Protein AF-A0AAD5D7Z6-F1 (afdb_monomer)

Nearest PDB structures (foldseek):
  3c8u-assembly1_A  TM=8.439E-01  e=2.174E-15  Ruegeria sp. TM1040
  2ga8-assembly1_A  TM=7.489E-01  e=1.229E-14  Saccharomyces cerevisiae
  2gaa-assembly1_A  TM=7.473E-01  e=2.145E-14  Saccharomyces cerevisiae
  6n55-assembly1_H  TM=8.167E-01  e=9.558E-10  Homo sapiens
  6n53-assembly1_A-2  TM=8.088E-01  e=2.108E-08  Homo sapiens

Secondary structure (DSSP, 8-state):
-EEEEEPP----------------------------------------------EEEESSHHHHHHHHHHHHSPPTT--S-TTS-EEEEEE--TTS-HHHHHHHHHHHHHHHHHHHSTT--TTSPPPP-EEEEEGGGGBPPHHHHHTSS-HHHHHHTBTBGGGB-HHHHHHHHHHHHHHS-EEEEEEETTTTEEEEEEEEE-TT--EEEEEESSTT--SHHHHHHHHT-SEEEEE---HHHHHHHHHHHHHHTT----HHHHHHHHHHH-

Organism: Ambrosia artemisiifolia (NCBI:txid4212)

Mean predicted aligned error: 12.6 Å

Sequence (270 aa):
MVLLKKVGVSQCYQGSAFMFSNKSRSQRSLNQSVSLRHKKCPVQVLCSQKKDIPILEARSMDEIYDTLAERLVPTAASGTNTSLTHIVGLAGPPGAGKTTIALEVAKRVNKLWPQKASGFDSQVQPPEIAVVLPMDGFHLYRHQLDSMEDPKEAYARRGAPWTFSPELFLKCLKTLREQGSVYAPSFDHAVGDPIEDDIYINVQHKVVIVEGNYLLLDEGSWKEISSMLDEKWFVDVDIDIAMERLLERHISTGVGSTPEIAKQRFYWGG

Radius of gyration: 25.09 Å; Cα contacts (8 Å, |Δi|>4): 388; chains: 1; bounding box: 72×54×80 Å

Solvent-accessible surface area (backbone atoms only — not comparable to full-atom values): 16075 Å² total; per-residue (Å²): 95,37,38,44,38,79,57,77,82,75,82,77,82,81,86,81,91,82,88,86,86,90,85,84,88,82,89,83,90,85,89,84,90,81,91,86,85,79,86,86,76,90,81,78,83,83,87,68,93,69,76,83,65,51,66,51,72,32,91,46,69,65,55,47,34,50,53,55,12,63,71,65,38,84,55,94,81,68,85,70,75,99,79,67,63,43,33,33,35,37,22,33,51,67,48,54,49,55,70,58,53,46,53,54,20,27,54,44,24,42,63,49,42,64,78,71,45,88,81,72,56,95,88,56,84,75,78,63,29,38,44,72,46,59,48,63,19,33,41,53,41,58,74,58,37,64,68,42,98,54,33,70,57,44,64,68,41,56,68,19,81,85,42,36,39,48,62,62,48,38,48,48,53,49,41,29,72,75,67,38,38,38,68,36,37,34,58,39,80,88,83,57,36,52,37,75,66,66,40,78,47,40,76,66,35,46,31,37,37,32,33,38,61,52,52,77,39,88,49,76,52,30,34,56,43,37,70,68,37,77,39,44,35,36,47,63,63,60,66,70,59,16,49,51,48,39,41,54,52,36,62,74,69,63,55,91,56,53,73,65,52,45,51,47,42,46,68,54,38,94

Structure (mmCIF, N/CA/C/O backbone):
data_AF-A0AAD5D7Z6-F1
#
_entry.id   AF-A0AAD5D7Z6-F1
#
loop_
_atom_site.group_PDB
_atom_site.id
_atom_site.type_symbol
_atom_site.label_atom_id
_atom_site.label_alt_id
_atom_site.label_comp_id
_atom_site.label_asym_id
_atom_site.label_entity_id
_atom_site.label_seq_id
_atom_site.pdbx_PDB_ins_code
_atom_site.Cartn_x
_atom_site.Cartn_y
_atom_site.Cartn_z
_atom_site.occupancy
_atom_site.B_iso_or_equiv
_atom_site.auth_seq_id
_atom_site.auth_comp_id
_atom_site.auth_asym_id
_atom_site.auth_atom_id
_atom_site.pdbx_PDB_model_num
ATOM 1 N N . MET A 1 1 ? -14.851 -2.284 -3.982 1.00 60.31 1 MET A N 1
ATOM 2 C CA . MET A 1 1 ? -13.873 -1.295 -4.467 1.00 60.31 1 MET A CA 1
ATOM 3 C C . MET A 1 1 ? -14.523 0.069 -4.344 1.00 60.31 1 MET A C 1
ATOM 5 O O . MET A 1 1 ? -15.660 0.168 -4.779 1.00 60.31 1 MET A O 1
ATOM 9 N N . VAL A 1 2 ? -13.875 1.050 -3.721 1.00 66.81 2 VAL A N 1
ATOM 10 C CA . VAL A 1 2 ? -14.342 2.447 -3.636 1.00 66.81 2 VAL A CA 1
ATOM 11 C C . VAL A 1 2 ? -13.440 3.299 -4.521 1.00 66.81 2 VAL A C 1
ATOM 13 O O . VAL A 1 2 ? -12.220 3.137 -4.469 1.00 66.81 2 VAL A O 1
ATOM 16 N N . LEU A 1 3 ? -14.025 4.170 -5.338 1.00 72.44 3 LEU A N 1
ATOM 17 C CA . LEU A 1 3 ? -13.282 5.092 -6.192 1.00 72.44 3 LEU A CA 1
ATOM 18 C C . LEU A 1 3 ? -13.170 6.449 -5.498 1.00 72.44 3 LEU A C 1
ATOM 20 O O . LEU A 1 3 ? -14.189 7.023 -5.116 1.00 72.44 3 LEU A O 1
ATOM 24 N N . LEU A 1 4 ? -11.956 6.966 -5.344 1.00 71.75 4 LEU A N 1
ATOM 25 C CA . LEU A 1 4 ? -11.726 8.272 -4.728 1.00 71.75 4 LEU A CA 1
ATOM 26 C C . LEU A 1 4 ? -11.584 9.325 -5.825 1.00 71.75 4 LEU A C 1
ATOM 28 O O . LEU A 1 4 ? -10.641 9.254 -6.614 1.00 71.75 4 LEU A O 1
ATOM 32 N N . LYS A 1 5 ? -12.508 10.293 -5.866 1.00 68.88 5 LYS A N 1
ATOM 33 C CA . LYS A 1 5 ? -12.472 11.415 -6.812 1.00 68.88 5 LYS A CA 1
ATOM 34 C C . LYS A 1 5 ? -12.625 12.745 -6.097 1.00 68.88 5 LYS A C 1
ATOM 36 O O . LYS A 1 5 ? -13.565 12.966 -5.338 1.00 68.88 5 LYS A O 1
ATOM 41 N N . LYS A 1 6 ? -11.732 13.681 -6.415 1.00 56.00 6 LYS A N 1
ATOM 42 C CA . LYS A 1 6 ? -11.937 15.089 -6.073 1.00 56.00 6 LYS A CA 1
ATOM 43 C C . LYS A 1 6 ? -12.915 15.694 -7.077 1.00 56.00 6 LYS A C 1
ATOM 45 O O . LYS A 1 6 ? -12.657 15.654 -8.279 1.00 56.00 6 LYS A O 1
ATOM 50 N N . VAL A 1 7 ? -14.004 16.288 -6.597 1.00 44.59 7 VAL A N 1
ATOM 51 C CA . VAL A 1 7 ? -14.933 17.009 -7.473 1.00 44.59 7 VAL A CA 1
ATOM 52 C C . VAL A 1 7 ? -14.274 18.314 -7.915 1.00 44.59 7 VAL A C 1
ATOM 54 O O . VAL A 1 7 ? -13.897 19.151 -7.091 1.00 44.59 7 VAL A O 1
ATOM 57 N N . GLY A 1 8 ? -14.115 18.497 -9.226 1.00 38.62 8 GLY A N 1
ATOM 58 C CA . GLY A 1 8 ? -13.731 19.784 -9.793 1.00 38.62 8 GLY A CA 1
ATOM 59 C C . GLY A 1 8 ? -14.888 20.766 -9.637 1.00 38.62 8 GLY A C 1
ATOM 60 O O . GLY A 1 8 ? -15.957 20.557 -10.208 1.00 38.62 8 GLY A O 1
ATOM 61 N N . VAL A 1 9 ? -14.699 21.842 -8.869 1.00 32.91 9 VAL A N 1
ATOM 62 C CA . VAL A 1 9 ? -15.669 22.942 -8.847 1.00 32.91 9 VAL A CA 1
ATOM 63 C C . VAL A 1 9 ? -15.671 23.562 -10.240 1.00 32.91 9 VAL A C 1
ATOM 65 O O . VAL A 1 9 ? -14.710 24.213 -10.644 1.00 32.91 9 VAL A O 1
ATOM 68 N N . SER A 1 10 ? -16.745 23.330 -10.992 1.00 32.25 10 SER A N 1
ATOM 69 C CA . SER A 1 10 ? -16.973 24.014 -12.260 1.00 32.25 10 SER A CA 1
ATOM 70 C C . SER A 1 10 ? -17.117 25.507 -11.964 1.00 32.25 10 SER A C 1
ATOM 72 O O . SER A 1 10 ? -18.029 25.905 -11.240 1.00 32.25 10 SER A O 1
ATOM 74 N N . GLN A 1 11 ? -16.209 26.340 -12.477 1.00 28.17 11 GLN A N 1
ATOM 75 C CA . GLN A 1 11 ? -16.383 27.791 -12.450 1.00 28.17 11 GLN A CA 1
ATOM 76 C C . GLN A 1 11 ? -17.612 28.143 -13.298 1.00 28.17 11 GLN A C 1
ATOM 78 O O . GLN A 1 11 ? -17.556 28.179 -14.526 1.00 28.17 11 GLN A O 1
ATOM 83 N N . CYS A 1 12 ? -18.743 28.381 -12.633 1.00 24.45 12 CYS A N 1
ATOM 84 C CA . CYS A 1 12 ? -19.906 29.010 -13.241 1.00 24.45 12 CYS A CA 1
ATOM 85 C C . CYS A 1 12 ? -19.522 30.428 -13.679 1.00 24.45 12 CYS A C 1
ATOM 87 O O . CYS A 1 12 ? -19.358 31.319 -12.846 1.00 24.45 12 CYS A O 1
ATOM 89 N N . TYR A 1 13 ? -19.412 30.642 -14.989 1.00 25.44 13 TYR A N 1
ATOM 90 C CA . TYR A 1 13 ? -19.418 31.983 -15.560 1.00 25.44 13 TYR A CA 1
ATOM 91 C C . TYR A 1 13 ? -20.786 32.633 -15.310 1.00 25.44 13 TYR A C 1
ATOM 93 O O . TYR A 1 13 ? -21.831 32.104 -15.693 1.00 25.44 13 TYR A O 1
ATOM 101 N N . GLN A 1 14 ? -20.763 33.781 -14.633 1.00 26.36 14 GLN A N 1
ATOM 102 C CA . GLN A 1 14 ? -21.900 34.681 -14.461 1.00 26.36 14 GLN A CA 1
ATOM 103 C C . GLN A 1 14 ? -22.205 35.462 -15.748 1.00 26.36 14 GLN A C 1
ATOM 105 O O . GLN A 1 14 ? -21.296 35.913 -16.439 1.00 26.36 14 GLN A O 1
ATOM 110 N N . GLY A 1 15 ? -23.497 35.739 -15.950 1.00 23.73 15 GLY A N 1
ATOM 111 C CA . GLY A 1 15 ? -24.020 36.812 -16.804 1.00 23.73 15 GLY A CA 1
ATOM 112 C C . GLY A 1 15 ? -24.433 36.319 -18.194 1.00 23.73 15 GLY A C 1
ATOM 113 O O . GLY A 1 15 ? -23.620 35.808 -18.941 1.00 23.73 15 GLY A O 1
ATOM 114 N N . SER A 1 16 ? -25.671 36.457 -18.659 1.00 25.22 16 SER A N 1
ATOM 115 C CA . SER A 1 16 ? -26.632 37.528 -18.410 1.00 25.22 16 SER A CA 1
ATOM 116 C C . SER A 1 16 ? -28.045 37.072 -18.788 1.00 25.22 16 SER A C 1
ATOM 118 O O . SER A 1 16 ? -28.252 36.248 -19.676 1.00 25.22 16 SER A O 1
ATOM 120 N N . ALA A 1 17 ? -29.016 37.608 -18.055 1.00 24.16 17 ALA A N 1
ATOM 121 C CA . ALA A 1 17 ? -30.437 37.397 -18.250 1.00 24.16 17 ALA A CA 1
ATOM 122 C C . ALA A 1 17 ? -30.964 38.180 -19.461 1.00 24.16 17 ALA A C 1
ATOM 124 O O . ALA A 1 17 ? -30.612 39.343 -19.631 1.00 24.16 17 ALA A O 1
ATOM 125 N N . PHE A 1 18 ? -31.905 37.592 -20.202 1.00 23.31 18 PHE A N 1
ATOM 126 C CA . PHE A 1 18 ? -32.965 38.335 -20.885 1.00 23.31 18 PHE A CA 1
ATOM 127 C C . PHE A 1 18 ? -34.278 37.545 -20.811 1.00 23.31 18 PHE A C 1
ATOM 129 O O . PHE A 1 18 ? -34.368 36.400 -21.251 1.00 23.31 18 PHE A O 1
ATOM 136 N N . MET A 1 19 ? -35.296 38.175 -20.220 1.00 22.62 19 MET A N 1
ATOM 137 C CA . MET A 1 19 ? -36.701 37.769 -20.292 1.00 22.62 19 MET A CA 1
ATOM 138 C C . MET A 1 19 ? -37.320 38.280 -21.603 1.00 22.62 19 MET A C 1
ATOM 140 O O . MET A 1 19 ? -37.076 39.430 -21.955 1.00 22.62 19 MET A O 1
ATOM 144 N N . PHE A 1 20 ? -38.167 37.489 -22.276 1.00 22.88 20 PHE A N 1
ATOM 145 C CA . PHE A 1 20 ? -39.634 37.674 -22.329 1.00 22.88 20 PHE A CA 1
ATOM 146 C C . PHE A 1 20 ? -40.323 36.916 -23.488 1.00 22.88 20 PHE A C 1
ATOM 148 O O . PHE A 1 20 ? -39.890 36.947 -24.633 1.00 22.88 20 PHE A O 1
ATOM 155 N N . SER A 1 21 ? -41.520 36.420 -23.147 1.00 24.59 21 SER A N 1
ATOM 156 C CA . SER A 1 21 ? -42.771 36.378 -23.928 1.00 24.59 21 SER A CA 1
ATOM 157 C C . SER A 1 21 ? -43.164 35.156 -24.781 1.00 24.59 21 SER A C 1
ATOM 159 O O . SER A 1 21 ? -42.499 34.724 -25.714 1.00 24.59 21 SER A O 1
ATOM 161 N N . ASN A 1 22 ? -44.374 34.690 -24.450 1.00 23.80 22 ASN A N 1
ATOM 162 C CA . ASN A 1 22 ? -45.244 33.710 -25.100 1.00 23.80 22 ASN A CA 1
ATOM 163 C C . ASN A 1 22 ? -45.670 34.095 -26.532 1.00 23.80 22 ASN A C 1
ATOM 165 O O . ASN A 1 22 ? -46.061 35.240 -26.750 1.00 23.80 22 ASN A O 1
ATOM 169 N N . LYS A 1 23 ? -45.860 33.096 -27.415 1.00 25.84 23 LYS A N 1
ATOM 170 C CA . LYS A 1 23 ? -47.196 32.666 -27.916 1.00 25.84 23 LYS A CA 1
ATOM 171 C C . LYS A 1 23 ? -47.137 31.612 -29.043 1.00 25.84 23 LYS A C 1
ATOM 173 O O . LYS A 1 23 ? -46.506 31.802 -30.067 1.00 25.84 23 LYS A O 1
ATOM 178 N N . SER A 1 24 ? -47.960 30.577 -28.842 1.00 25.28 24 SER A N 1
ATOM 179 C CA . SER A 1 24 ? -48.913 29.939 -29.774 1.00 25.28 24 SER A CA 1
ATOM 180 C C . SER A 1 24 ? -48.482 29.168 -31.044 1.00 25.28 24 SER A C 1
ATOM 182 O O . SER A 1 24 ? -48.014 29.744 -32.013 1.00 25.28 24 SER A O 1
ATOM 184 N N . ARG A 1 25 ? -48.966 27.911 -31.067 1.00 25.67 25 ARG A N 1
ATOM 185 C CA . ARG A 1 25 ? -49.730 27.198 -32.124 1.00 25.67 25 ARG A CA 1
ATOM 186 C C . ARG A 1 25 ? -49.088 26.819 -33.480 1.00 25.67 25 ARG A C 1
ATOM 188 O O . ARG A 1 25 ? -48.728 27.655 -34.287 1.00 25.67 25 ARG A O 1
ATOM 195 N N . SER A 1 26 ? -49.336 25.536 -33.786 1.00 26.12 26 SER A N 1
ATOM 196 C CA . SER A 1 26 ? -49.762 24.943 -35.073 1.00 26.12 26 SER A CA 1
ATOM 197 C C . SER A 1 26 ? -48.722 24.210 -35.944 1.00 26.12 26 SER A C 1
ATOM 199 O O . SER A 1 26 ? -47.857 24.810 -36.559 1.00 26.12 26 SER A O 1
ATOM 201 N N . GLN A 1 27 ? -48.886 22.880 -35.963 1.00 26.84 27 GLN A N 1
ATOM 202 C CA . GLN A 1 27 ? -49.078 21.970 -37.108 1.00 26.84 27 GLN A CA 1
ATOM 203 C C . GLN A 1 27 ? -48.292 22.109 -38.437 1.00 26.84 27 GLN A C 1
ATOM 205 O O . GLN A 1 27 ? -48.303 23.142 -39.088 1.00 26.84 27 GLN A O 1
ATOM 210 N N . ARG A 1 28 ? -47.898 20.906 -38.913 1.00 25.69 28 ARG A N 1
ATOM 211 C CA . ARG A 1 28 ? -47.771 20.397 -40.304 1.00 25.69 28 ARG A CA 1
ATOM 212 C C . ARG A 1 28 ? -46.456 20.607 -41.083 1.00 25.69 28 ARG A C 1
ATOM 214 O O . ARG A 1 28 ? -46.217 21.631 -41.694 1.00 25.69 28 ARG A O 1
ATOM 221 N N . SER A 1 29 ? -45.685 19.513 -41.103 1.00 25.38 29 SER A N 1
ATOM 222 C CA . SER A 1 29 ? -45.292 18.677 -42.260 1.00 25.38 29 SER A CA 1
ATOM 223 C C . SER A 1 29 ? -44.691 19.275 -43.549 1.00 25.38 29 SER A C 1
ATOM 225 O O . SER A 1 29 ? -45.324 20.086 -44.213 1.00 25.38 29 SER A O 1
ATOM 227 N N . LEU A 1 30 ? -43.628 18.572 -43.985 1.00 26.08 30 LEU A N 1
ATOM 228 C CA . LEU A 1 30 ? -43.114 18.295 -45.345 1.00 26.08 30 LEU A CA 1
ATOM 229 C C . LEU A 1 30 ? -41.923 19.123 -45.875 1.00 26.08 30 LEU A C 1
ATOM 231 O O . LEU A 1 30 ? -42.053 20.265 -46.287 1.00 26.08 30 LEU A O 1
ATOM 235 N N . ASN A 1 31 ? -40.798 18.394 -45.957 1.00 25.72 31 ASN A N 1
ATOM 236 C CA . ASN A 1 31 ? -39.812 18.301 -47.043 1.00 25.72 31 ASN A CA 1
ATOM 237 C C . ASN A 1 31 ? -39.076 19.570 -47.518 1.00 25.72 31 ASN A C 1
ATOM 239 O O . ASN A 1 31 ? -39.618 20.347 -48.288 1.00 25.72 31 ASN A O 1
ATOM 243 N N . GLN A 1 32 ? -37.760 19.644 -47.282 1.00 27.80 32 GLN A N 1
ATOM 244 C CA . GLN A 1 32 ? -36.736 19.237 -48.263 1.00 27.80 32 GLN A CA 1
ATOM 245 C C . GLN A 1 32 ? -35.314 19.417 -47.703 1.00 27.80 32 GLN A C 1
ATOM 247 O O . GLN A 1 32 ? -35.034 20.252 -46.851 1.00 27.80 32 GLN A O 1
ATOM 252 N N . SER A 1 33 ? -34.445 18.535 -48.176 1.00 27.44 33 SER A N 1
ATOM 253 C CA . SER A 1 33 ? -33.067 18.252 -47.783 1.00 27.44 33 SER A CA 1
ATOM 254 C C . SER A 1 33 ? -32.047 19.298 -48.229 1.00 27.44 33 SER A C 1
ATOM 256 O O . SER A 1 33 ? -32.049 19.636 -49.408 1.00 27.44 33 SER A O 1
ATOM 258 N N . VAL A 1 34 ? -31.061 19.618 -47.380 1.00 26.05 34 VAL A N 1
ATOM 259 C CA . VAL A 1 34 ? -29.657 19.806 -47.802 1.00 26.05 34 VAL A CA 1
ATOM 260 C C . VAL A 1 34 ? -28.727 19.244 -46.720 1.00 26.05 34 VAL A C 1
ATOM 262 O O . VAL A 1 34 ? -29.009 19.296 -45.526 1.00 26.05 34 VAL A O 1
ATOM 265 N N . SER A 1 35 ? -27.663 18.611 -47.195 1.00 28.48 35 SER A N 1
ATOM 266 C CA . SER A 1 35 ? -26.698 17.767 -46.507 1.00 28.48 35 SER A CA 1
ATOM 267 C C . SER A 1 35 ? -25.860 18.467 -45.437 1.00 28.48 35 SER A C 1
ATOM 269 O O . SER A 1 35 ? -25.526 19.641 -45.545 1.00 28.48 35 SER A O 1
ATOM 271 N N . LEU A 1 36 ? -25.448 17.670 -44.445 1.00 29.38 36 LEU A N 1
ATOM 272 C CA . LEU A 1 36 ? -24.069 17.461 -43.978 1.00 29.38 36 LEU A CA 1
ATOM 273 C C . LEU A 1 36 ? -24.138 16.987 -42.523 1.00 29.38 36 LEU A C 1
ATOM 275 O O . LEU A 1 36 ? -24.549 17.756 -41.663 1.00 29.38 36 LEU A O 1
ATOM 279 N N . ARG A 1 37 ? -23.672 15.756 -42.258 1.00 28.89 37 ARG A N 1
ATOM 280 C CA . ARG A 1 37 ? -22.775 15.375 -41.142 1.00 28.89 37 ARG A CA 1
ATOM 281 C C . ARG A 1 37 ? -23.028 13.958 -40.604 1.00 28.89 37 ARG A C 1
ATOM 283 O O . ARG A 1 37 ? -24.082 13.638 -40.079 1.00 28.89 37 ARG A O 1
ATOM 290 N N . HIS A 1 38 ? -21.928 13.205 -40.656 1.00 31.38 38 HIS A N 1
ATOM 291 C CA . HIS A 1 38 ? -21.468 12.199 -39.696 1.00 31.38 38 HIS A CA 1
ATOM 292 C C . HIS A 1 38 ? -22.051 10.785 -39.828 1.00 31.38 38 HIS A C 1
ATOM 294 O O . HIS A 1 38 ? -23.190 10.482 -39.485 1.00 31.38 38 HIS A O 1
ATOM 300 N N . LYS A 1 39 ? -21.175 9.899 -40.321 1.00 31.78 39 LYS A N 1
ATOM 301 C CA . LYS A 1 39 ? -21.310 8.444 -40.304 1.00 31.78 39 LYS A CA 1
ATOM 302 C C . LYS A 1 39 ? -21.612 7.974 -38.876 1.00 31.78 39 LYS A C 1
ATOM 304 O O . LYS A 1 39 ? -20.822 8.206 -37.967 1.00 31.78 39 LYS A O 1
ATOM 309 N N . LYS A 1 40 ? -22.736 7.275 -38.715 1.00 30.62 40 LYS A N 1
ATOM 310 C CA . LYS A 1 40 ? -23.007 6.394 -37.575 1.00 30.62 40 LYS A CA 1
ATOM 311 C C . LYS A 1 40 ? -21.975 5.264 -37.563 1.00 30.62 40 LYS A C 1
ATOM 313 O O . LYS A 1 40 ? -21.872 4.539 -38.548 1.00 30.62 40 LYS A O 1
ATOM 318 N N . CYS A 1 41 ? -21.303 5.075 -36.434 1.00 25.77 41 CYS A N 1
ATOM 319 C CA . CYS A 1 41 ? -20.803 3.768 -36.017 1.00 25.77 41 CYS A CA 1
ATOM 320 C C . CYS A 1 41 ? -21.558 3.400 -34.728 1.00 25.77 41 CYS A C 1
ATOM 322 O O . CYS A 1 41 ? -21.519 4.188 -33.781 1.00 25.77 41 CYS A O 1
ATOM 324 N N . PRO A 1 42 ? -22.294 2.277 -34.677 1.00 29.64 42 PRO A N 1
ATOM 325 C CA . PRO A 1 42 ? -22.967 1.833 -33.467 1.00 29.64 42 PRO A CA 1
ATOM 326 C C . PRO A 1 42 ? -21.948 1.062 -32.626 1.00 29.64 42 PRO A C 1
ATOM 328 O O . PRO A 1 42 ? -21.594 -0.060 -32.977 1.00 29.64 42 PRO A O 1
ATOM 331 N N . VAL A 1 43 ? -21.443 1.646 -31.540 1.00 26.30 43 VAL A N 1
ATOM 332 C CA . VAL A 1 43 ? -20.627 0.871 -30.597 1.00 26.30 43 VAL A CA 1
ATOM 333 C C . VAL A 1 43 ? -21.539 0.314 -29.512 1.00 26.30 43 VAL A C 1
ATOM 335 O O . VAL A 1 43 ? -22.177 1.037 -28.750 1.00 26.30 43 VAL A O 1
ATOM 338 N N . GLN A 1 44 ? -21.629 -1.009 -29.555 1.00 26.16 44 GLN A N 1
ATOM 339 C CA . GLN A 1 44 ? -22.351 -1.919 -28.681 1.00 26.16 44 GLN A CA 1
ATOM 340 C C . GLN A 1 44 ? -21.914 -1.744 -27.220 1.00 26.16 44 GLN A C 1
ATOM 342 O O . GLN A 1 44 ? -20.725 -1.788 -26.909 1.00 26.16 44 GLN A O 1
ATOM 347 N N . VAL A 1 45 ? -22.882 -1.597 -26.313 1.00 23.22 45 VAL A N 1
ATOM 348 C CA . VAL A 1 45 ? -22.650 -1.669 -24.866 1.00 23.22 45 VAL A CA 1
ATOM 349 C C . VAL A 1 45 ? -22.497 -3.142 -24.488 1.00 23.22 45 VAL A C 1
ATOM 351 O O . VAL A 1 45 ? -23.478 -3.882 -24.439 1.00 23.22 45 VAL A O 1
ATOM 354 N N . LEU A 1 46 ? -21.264 -3.576 -24.226 1.00 23.38 46 LEU A N 1
ATOM 355 C CA . LEU A 1 46 ? -20.997 -4.843 -23.547 1.00 23.38 46 LEU A CA 1
ATOM 356 C C . LEU A 1 46 ? -21.272 -4.655 -22.052 1.00 23.38 46 LEU A C 1
ATOM 358 O O . LEU A 1 46 ? -20.451 -4.139 -21.297 1.00 23.38 46 LEU A O 1
ATOM 362 N N . CYS A 1 47 ? -22.472 -5.060 -21.644 1.00 28.12 47 CYS A N 1
ATOM 363 C CA . CYS A 1 47 ? -22.828 -5.245 -20.248 1.00 28.12 47 CYS A CA 1
ATOM 364 C C . CYS A 1 47 ? -22.156 -6.527 -19.739 1.00 28.12 47 CYS A C 1
ATOM 366 O O . CYS A 1 47 ? -22.548 -7.632 -20.108 1.00 28.12 47 CYS A O 1
ATOM 368 N N . SER A 1 48 ? -21.148 -6.374 -18.886 1.00 29.81 48 SER A N 1
ATOM 369 C CA . SER A 1 48 ? -20.747 -7.405 -17.933 1.00 29.81 48 SER A CA 1
ATOM 370 C C . SER A 1 48 ? -20.992 -6.814 -16.556 1.00 29.81 48 SER A C 1
ATOM 372 O O . SER A 1 48 ? -20.543 -5.704 -16.276 1.00 29.81 48 SER A O 1
ATOM 374 N N . GLN A 1 49 ? -21.801 -7.506 -15.762 1.00 41.50 49 GLN A N 1
ATOM 375 C CA . GLN A 1 49 ? -22.386 -7.059 -14.501 1.00 41.50 49 GLN A CA 1
ATOM 376 C C . GLN A 1 49 ? -21.336 -6.446 -13.551 1.00 41.50 49 GLN A C 1
ATOM 378 O O . GLN A 1 49 ? -20.732 -7.139 -12.734 1.00 41.50 49 GLN A O 1
ATOM 383 N N . LYS A 1 50 ? -21.124 -5.128 -13.628 1.00 39.41 50 LYS A N 1
ATOM 384 C CA . LYS A 1 50 ? -20.400 -4.367 -12.608 1.00 39.41 50 LYS A CA 1
ATOM 385 C C . LYS A 1 50 ? -21.406 -4.040 -11.515 1.00 39.41 50 LYS A C 1
ATOM 387 O O . LYS A 1 50 ? -22.333 -3.276 -11.750 1.00 39.41 50 LYS A O 1
ATOM 392 N N . LYS A 1 51 ? -21.226 -4.609 -10.320 1.00 46.47 51 LYS A N 1
ATOM 393 C CA . LYS A 1 51 ? -21.761 -3.986 -9.100 1.00 46.47 51 LYS A CA 1
ATOM 394 C C . LYS A 1 51 ? -21.339 -2.514 -9.133 1.00 46.47 51 LYS A C 1
ATOM 396 O O . LYS A 1 51 ? -20.154 -2.260 -9.362 1.00 46.47 51 LYS A O 1
ATOM 401 N N . ASP A 1 52 ? -22.276 -1.586 -8.952 1.00 57.16 52 ASP A N 1
ATOM 402 C CA . ASP A 1 52 ? -21.983 -0.152 -8.936 1.00 57.16 52 ASP A CA 1
ATOM 403 C C . ASP A 1 52 ? -20.835 0.116 -7.955 1.00 57.16 52 ASP A C 1
ATOM 405 O O . ASP A 1 52 ? -20.922 -0.188 -6.763 1.00 57.16 52 ASP A O 1
ATOM 409 N N . ILE A 1 53 ? -19.706 0.592 -8.481 1.00 70.94 53 ILE A N 1
ATOM 410 C CA . ILE A 1 53 ? -18.528 0.932 -7.683 1.00 70.94 53 ILE A CA 1
ATOM 411 C C . ILE A 1 53 ? -18.869 2.247 -6.976 1.00 70.94 53 ILE A C 1
ATOM 413 O O . ILE A 1 53 ? -19.053 3.246 -7.674 1.00 70.94 53 ILE A O 1
ATOM 417 N N . PRO A 1 54 ? -18.972 2.290 -5.634 1.00 79.62 54 PRO A N 1
ATOM 418 C CA . PRO A 1 54 ? -19.240 3.536 -4.932 1.00 79.62 54 PRO A CA 1
ATOM 419 C C . PRO A 1 54 ? -18.107 4.529 -5.202 1.00 79.62 54 PRO A C 1
ATOM 421 O O . PRO A 1 54 ? -16.931 4.220 -4.993 1.00 79.62 54 PRO A O 1
ATOM 424 N N . ILE A 1 55 ? -18.475 5.715 -5.679 1.00 80.88 55 ILE A N 1
ATOM 425 C CA . ILE A 1 55 ? -17.563 6.840 -5.868 1.00 80.88 55 ILE A CA 1
ATOM 426 C C . ILE A 1 55 ? -17.708 7.733 -4.642 1.00 80.88 55 ILE A C 1
ATOM 428 O O . ILE A 1 55 ? -18.814 8.155 -4.306 1.00 80.88 55 ILE A O 1
ATOM 432 N N . LEU A 1 56 ? -16.595 8.001 -3.968 1.00 81.38 56 LEU A N 1
ATOM 433 C CA . LEU A 1 56 ? -16.537 8.992 -2.909 1.00 81.38 56 LEU A CA 1
ATOM 434 C C . LEU A 1 56 ? -16.201 10.343 -3.541 1.00 81.38 56 LEU A C 1
ATOM 436 O O . LEU A 1 56 ? -15.062 10.580 -3.948 1.00 81.38 56 LEU A O 1
ATOM 440 N N . GLU A 1 57 ? -17.215 11.194 -3.641 1.00 77.25 57 GLU A N 1
ATOM 441 C CA . GLU A 1 57 ? -17.102 12.576 -4.092 1.00 77.25 57 GLU A CA 1
ATOM 442 C C . GLU A 1 57 ? -17.109 13.516 -2.886 1.00 77.25 57 GLU A C 1
ATOM 444 O O . GLU A 1 57 ? -17.992 13.434 -2.034 1.00 77.25 57 GLU A O 1
ATOM 449 N N . ALA A 1 58 ? -16.133 14.420 -2.822 1.00 79.88 58 ALA A N 1
ATOM 450 C CA . ALA A 1 58 ? -16.003 15.388 -1.738 1.00 79.88 58 ALA A CA 1
ATOM 451 C C . ALA A 1 58 ? -15.535 16.753 -2.256 1.00 79.88 58 ALA A C 1
ATOM 453 O O . ALA A 1 58 ? -14.952 16.869 -3.343 1.00 79.88 58 ALA A O 1
ATOM 454 N N . ARG A 1 59 ? -15.767 17.793 -1.453 1.00 78.62 59 ARG A N 1
ATOM 455 C CA . ARG A 1 59 ? -15.426 19.190 -1.764 1.00 78.62 59 ARG 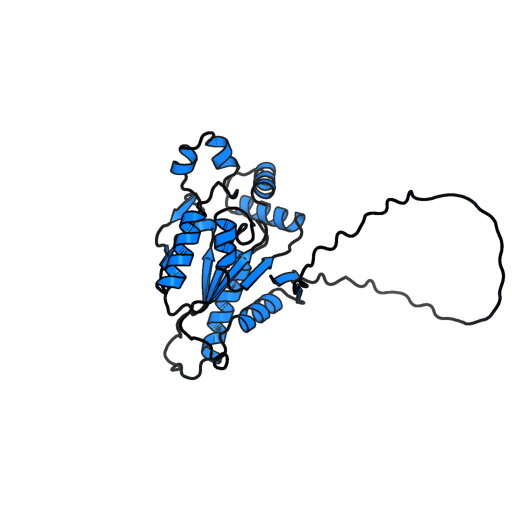A CA 1
ATOM 456 C C . ARG A 1 59 ? -13.950 19.488 -1.515 1.00 78.62 59 ARG A C 1
ATOM 458 O O . ARG A 1 59 ? -13.394 20.401 -2.126 1.00 78.62 59 ARG A O 1
ATOM 465 N N . SER A 1 60 ? -13.306 18.725 -0.633 1.00 86.56 60 SER A N 1
ATOM 466 C CA . SER A 1 60 ? -11.884 18.842 -0.306 1.00 86.56 60 SER A CA 1
ATOM 467 C C . SER A 1 60 ? -11.244 17.470 -0.075 1.00 86.56 60 SER A C 1
ATOM 469 O O . SER A 1 60 ? -11.934 16.471 0.108 1.00 86.56 60 SER A O 1
ATOM 471 N N . MET A 1 61 ? -9.906 17.419 -0.079 1.00 87.94 61 MET A N 1
ATOM 472 C CA . MET A 1 61 ? -9.188 16.197 0.306 1.00 87.94 61 MET A CA 1
ATOM 473 C C . MET A 1 61 ? -9.347 15.889 1.796 1.00 87.94 61 MET A C 1
ATOM 475 O O . MET A 1 61 ? -9.416 14.721 2.150 1.00 87.94 61 MET A O 1
ATOM 479 N N . ASP A 1 62 ? -9.456 16.907 2.655 1.00 90.00 62 ASP A N 1
ATOM 480 C CA . ASP A 1 62 ? -9.682 16.692 4.087 1.00 90.00 62 ASP A CA 1
ATOM 481 C C . ASP A 1 62 ? -11.010 15.981 4.352 1.00 90.00 62 ASP A C 1
ATOM 483 O O . ASP A 1 62 ? -11.039 15.045 5.139 1.00 90.00 62 ASP A O 1
ATOM 487 N N . GLU A 1 63 ? -12.074 16.330 3.622 1.00 90.12 63 GLU A N 1
ATOM 488 C CA . GLU A 1 63 ? -13.369 15.644 3.718 1.00 90.12 63 GLU A CA 1
ATOM 489 C C . GLU A 1 63 ? -13.273 14.175 3.260 1.00 90.12 63 GLU A C 1
ATOM 491 O O . GLU A 1 63 ? -13.893 13.298 3.864 1.00 90.12 63 GLU A O 1
ATOM 496 N N . ILE A 1 64 ? -12.442 13.878 2.248 1.00 90.31 64 ILE A N 1
ATOM 497 C CA . ILE A 1 64 ? -12.125 12.492 1.856 1.00 90.31 64 ILE A CA 1
ATOM 498 C C . ILE A 1 64 ? -11.416 11.777 3.004 1.00 90.31 64 ILE A C 1
ATOM 500 O O . ILE A 1 64 ? -11.817 10.678 3.379 1.00 90.31 64 ILE A O 1
ATOM 504 N N . TYR A 1 65 ? -10.374 12.386 3.571 1.00 94.12 65 TYR A N 1
ATOM 505 C CA . TYR A 1 65 ? -9.601 11.782 4.651 1.00 94.12 65 TYR A CA 1
ATOM 506 C C . TYR A 1 65 ? -10.451 11.522 5.891 1.00 94.12 65 TYR A C 1
ATOM 508 O O . TYR A 1 65 ? -10.351 10.443 6.472 1.00 94.12 65 TYR A O 1
ATOM 516 N N . ASP A 1 66 ? -11.296 12.478 6.270 1.00 92.62 66 ASP A N 1
ATOM 517 C CA . ASP A 1 66 ? -12.200 12.365 7.411 1.00 92.62 66 ASP A CA 1
ATOM 518 C C . ASP A 1 66 ? -13.233 11.257 7.166 1.00 92.62 66 ASP A C 1
ATOM 520 O O . ASP A 1 66 ? -13.373 10.366 8.002 1.00 92.62 66 ASP A O 1
ATOM 524 N N . THR A 1 67 ? -13.863 11.218 5.985 1.00 92.31 67 THR A N 1
ATOM 525 C CA . THR A 1 67 ? -14.849 10.176 5.642 1.00 92.31 67 THR A CA 1
ATOM 526 C C . THR A 1 67 ? -14.233 8.775 5.646 1.00 92.31 67 THR A C 1
ATOM 528 O O . THR A 1 67 ? -14.814 7.827 6.180 1.00 92.31 67 THR A O 1
ATOM 531 N N . LEU A 1 68 ? -13.044 8.623 5.053 1.00 93.44 68 LE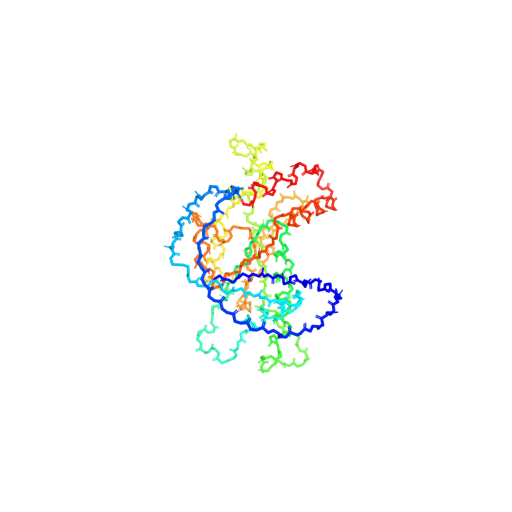U A N 1
ATOM 532 C CA . LEU A 1 68 ? -12.326 7.349 5.039 1.00 93.44 68 LEU A CA 1
ATOM 533 C C . LEU A 1 68 ? -11.885 6.946 6.447 1.00 93.44 68 LEU A C 1
ATOM 535 O O . LEU A 1 68 ? -12.017 5.781 6.813 1.00 93.44 68 LEU A O 1
ATOM 539 N N . ALA A 1 69 ? -11.407 7.892 7.256 1.00 93.50 69 ALA A N 1
ATOM 540 C CA . ALA A 1 69 ? -11.018 7.610 8.627 1.00 93.50 69 ALA A CA 1
ATOM 541 C C . ALA A 1 69 ? -12.222 7.174 9.463 1.00 93.50 69 ALA A C 1
ATOM 543 O O . ALA A 1 69 ? -12.168 6.115 10.081 1.00 93.50 69 ALA A O 1
ATOM 544 N N . GLU A 1 70 ? -13.327 7.921 9.436 1.00 91.44 70 GLU A N 1
ATOM 545 C CA . GLU A 1 70 ? -14.560 7.594 10.161 1.00 91.44 70 GLU A CA 1
ATOM 546 C C . GLU A 1 70 ? -15.099 6.207 9.820 1.00 91.44 70 GLU A C 1
ATOM 548 O O . GLU A 1 70 ? -15.571 5.504 10.717 1.00 91.44 70 GLU A O 1
ATOM 553 N N . ARG A 1 71 ? -14.980 5.806 8.550 1.00 90.25 71 ARG A N 1
ATOM 554 C CA . ARG A 1 71 ? -15.337 4.471 8.066 1.00 90.25 71 ARG A CA 1
ATOM 555 C C . ARG A 1 71 ? -14.455 3.369 8.656 1.00 90.25 71 ARG A C 1
ATOM 557 O O . ARG A 1 71 ? -14.958 2.278 8.910 1.00 90.25 71 ARG A O 1
ATOM 564 N N . LEU A 1 72 ? -13.165 3.642 8.851 1.00 90.88 72 LEU A N 1
ATOM 565 C CA . LEU A 1 72 ? -12.202 2.671 9.374 1.00 90.88 72 LEU A CA 1
ATOM 566 C C . LEU A 1 72 ? -12.143 2.621 10.901 1.00 90.88 72 LEU A C 1
ATOM 568 O O . LEU A 1 72 ? -11.682 1.613 11.433 1.00 90.88 72 LEU A O 1
ATOM 572 N N . VAL A 1 73 ? -12.583 3.665 11.620 1.00 87.31 73 VAL A N 1
ATOM 573 C CA . VAL A 1 73 ? -12.593 3.630 13.091 1.00 87.31 73 VAL A CA 1
ATOM 574 C C . VAL A 1 73 ? -13.509 2.490 13.551 1.00 87.31 73 VAL A C 1
ATOM 576 O O . VAL A 1 73 ? -14.721 2.554 13.313 1.00 87.31 73 VAL A O 1
ATOM 579 N N . PRO A 1 74 ? -12.982 1.469 14.253 1.00 73.06 74 PRO A N 1
ATOM 580 C CA . PRO A 1 74 ? -13.823 0.385 14.731 1.00 73.06 74 PRO A CA 1
ATOM 581 C C . PRO A 1 74 ? -14.902 0.946 15.668 1.00 73.06 74 PRO A C 1
ATOM 583 O O . PRO A 1 74 ? -14.634 1.762 16.549 1.00 73.06 74 PRO A O 1
ATOM 586 N N . THR A 1 75 ? -16.157 0.552 15.463 1.00 63.22 75 THR A N 1
ATOM 587 C CA . THR A 1 75 ? -17.258 0.979 16.335 1.00 63.22 75 THR A CA 1
ATOM 588 C C . THR A 1 75 ? -17.498 -0.108 17.373 1.00 63.22 75 THR A C 1
ATOM 590 O O . THR A 1 75 ? -17.619 -1.276 17.013 1.00 63.22 75 THR A O 1
ATOM 593 N N . ALA A 1 76 ? -17.622 0.261 18.652 1.00 51.69 76 ALA A N 1
ATOM 594 C CA . ALA A 1 76 ? -17.883 -0.678 19.752 1.00 51.69 76 ALA A CA 1
ATOM 595 C C . ALA A 1 76 ? -19.149 -1.550 19.549 1.00 51.69 76 ALA A C 1
ATOM 597 O O . ALA A 1 76 ? -19.289 -2.589 20.185 1.00 51.69 76 ALA A O 1
ATOM 598 N N . ALA A 1 77 ? -20.053 -1.146 18.647 1.00 43.88 77 ALA A N 1
ATOM 599 C CA . ALA A 1 77 ? -21.284 -1.855 18.296 1.00 43.88 77 ALA A CA 1
ATOM 600 C C . ALA A 1 77 ? -21.130 -2.929 17.194 1.00 43.88 77 ALA A C 1
ATOM 602 O O . ALA A 1 77 ? -22.033 -3.748 17.030 1.00 43.88 77 ALA A O 1
ATOM 603 N N . SER A 1 78 ? -20.015 -2.973 16.451 1.00 49.53 78 SER A N 1
ATOM 604 C CA . SER A 1 78 ? -19.760 -4.018 15.442 1.00 49.53 78 SER A CA 1
ATOM 605 C C . SER A 1 78 ? -19.236 -5.288 16.120 1.00 49.53 78 SER A C 1
ATOM 607 O O . SER A 1 78 ? -18.067 -5.650 16.016 1.00 49.53 78 SER A O 1
ATOM 609 N N . GLY A 1 79 ? -20.116 -5.941 16.881 1.00 42.50 79 GLY A N 1
ATOM 610 C CA . GLY A 1 79 ? -19.858 -7.143 17.673 1.00 42.50 79 GLY A CA 1
ATOM 611 C C . GLY A 1 79 ? -19.681 -8.428 16.858 1.00 42.50 79 GLY A C 1
ATOM 612 O O . GLY A 1 79 ? -20.366 -9.413 17.118 1.00 42.50 79 GLY A O 1
ATOM 613 N N . THR A 1 80 ? -18.750 -8.459 15.904 1.00 41.84 80 THR A N 1
ATOM 614 C CA . THR A 1 80 ? -18.347 -9.700 15.222 1.00 41.84 80 THR A CA 1
ATOM 615 C C . THR A 1 80 ? -16.827 -9.859 15.268 1.00 41.84 80 THR A C 1
ATOM 617 O O . THR A 1 80 ? -16.115 -9.199 14.522 1.00 41.84 80 THR A O 1
ATOM 620 N N . ASN A 1 81 ? -16.355 -10.736 16.164 1.00 44.00 81 ASN A N 1
ATOM 621 C CA . ASN A 1 81 ? -14.979 -11.240 16.321 1.00 44.00 81 ASN A CA 1
ATOM 622 C C . ASN A 1 81 ? -13.857 -10.181 16.336 1.00 44.00 81 ASN A C 1
ATOM 624 O O . ASN A 1 81 ? -13.160 -9.939 15.355 1.00 44.00 81 ASN A O 1
ATOM 628 N N . THR A 1 82 ? -13.619 -9.619 17.519 1.00 52.16 82 THR A N 1
ATOM 629 C CA . THR A 1 82 ? -12.603 -8.610 17.865 1.00 52.16 82 THR A CA 1
ATOM 630 C C . THR A 1 82 ? -11.138 -9.100 17.854 1.00 52.16 82 THR A C 1
ATOM 632 O O . THR A 1 82 ? -10.317 -8.598 18.623 1.00 52.16 82 THR A O 1
ATOM 635 N N . SER A 1 83 ? -10.760 -10.036 16.977 1.00 55.00 83 SER A N 1
ATOM 636 C CA . SER A 1 83 ? -9.383 -10.569 16.905 1.00 55.00 83 SER A CA 1
ATOM 637 C C . SER A 1 83 ? -8.680 -10.415 15.556 1.00 55.00 83 SER A C 1
ATOM 639 O O . SER A 1 83 ? -7.489 -10.701 15.484 1.00 55.00 83 SER A O 1
ATOM 641 N N . LEU A 1 84 ? -9.364 -9.976 14.495 1.00 73.75 84 LEU A N 1
ATOM 642 C CA . LEU A 1 84 ? -8.774 -9.915 13.155 1.00 73.75 84 LEU A CA 1
ATOM 643 C C . LEU A 1 84 ? -8.435 -8.475 12.758 1.00 73.75 84 LEU A C 1
ATOM 645 O O . LEU A 1 84 ? -9.291 -7.593 12.789 1.00 73.75 84 LEU A O 1
ATOM 649 N N . THR A 1 85 ? -7.180 -8.250 12.370 1.00 89.06 85 THR A N 1
ATOM 650 C CA . THR A 1 85 ? -6.714 -7.002 11.753 1.00 89.06 85 THR A CA 1
ATOM 651 C C . THR A 1 85 ? -7.468 -6.756 10.450 1.00 89.06 85 THR A C 1
ATOM 653 O O . THR A 1 85 ? -7.486 -7.634 9.588 1.00 89.06 85 THR A O 1
ATOM 656 N N . HIS A 1 86 ? -8.074 -5.577 10.303 1.00 93.69 86 HIS A N 1
ATOM 657 C CA . HIS A 1 86 ? -8.762 -5.150 9.088 1.00 93.69 86 HIS A CA 1
ATOM 658 C C . HIS A 1 86 ? -7.747 -4.604 8.075 1.00 93.69 86 HIS A C 1
ATOM 660 O O . HIS A 1 86 ? -7.075 -3.607 8.351 1.00 93.69 86 HIS A O 1
ATOM 666 N N . ILE A 1 87 ? -7.613 -5.259 6.920 1.00 96.00 87 ILE A N 1
ATOM 667 C CA . ILE A 1 87 ? -6.614 -4.910 5.899 1.00 96.00 87 ILE A CA 1
ATOM 668 C C . ILE A 1 87 ? -7.288 -4.161 4.749 1.00 96.00 87 ILE A C 1
ATOM 670 O O . ILE A 1 87 ? -8.100 -4.722 4.011 1.00 96.00 87 ILE A O 1
ATOM 674 N N . VAL A 1 88 ? -6.910 -2.900 4.570 1.00 97.38 88 VAL A N 1
ATOM 675 C CA . VAL A 1 88 ? -7.428 -2.002 3.532 1.00 97.38 88 VAL A CA 1
ATOM 676 C C . VAL A 1 88 ? -6.362 -1.831 2.461 1.00 97.38 88 VAL A C 1
ATOM 678 O O . VAL A 1 88 ? -5.263 -1.390 2.769 1.00 97.38 88 VAL A O 1
ATOM 681 N N . GLY A 1 89 ? -6.663 -2.147 1.205 1.00 97.44 89 GLY A N 1
ATOM 682 C CA . GLY A 1 89 ? -5.756 -1.881 0.089 1.00 97.44 89 GLY A CA 1
ATOM 683 C C . GLY A 1 89 ? -6.091 -0.580 -0.625 1.00 97.44 89 GLY A C 1
ATOM 684 O O . GLY A 1 89 ? -7.204 -0.426 -1.119 1.00 97.44 89 GLY A O 1
ATOM 685 N N . LEU A 1 90 ? -5.123 0.321 -0.736 1.00 97.25 90 LEU A N 1
ATOM 686 C CA . LEU A 1 90 ? -5.190 1.575 -1.474 1.00 97.25 90 LEU A CA 1
ATOM 687 C C . LEU A 1 90 ? -4.326 1.484 -2.737 1.00 97.25 90 LEU A C 1
ATOM 689 O O . LEU A 1 90 ? -3.101 1.592 -2.687 1.00 97.25 90 LEU A O 1
ATOM 693 N N . ALA A 1 91 ? -4.984 1.298 -3.875 1.00 96.19 91 ALA A N 1
ATOM 694 C CA . ALA A 1 91 ? -4.351 1.220 -5.182 1.00 96.19 91 ALA A CA 1
ATOM 695 C C . ALA A 1 91 ? -4.520 2.502 -5.998 1.00 96.19 91 ALA A C 1
ATOM 697 O O . ALA A 1 91 ? -5.320 3.376 -5.672 1.00 96.19 91 ALA A O 1
ATOM 698 N N . GLY A 1 92 ? -3.751 2.620 -7.075 1.00 91.50 92 GLY A N 1
ATOM 699 C CA . GLY A 1 92 ? -3.760 3.784 -7.956 1.00 91.50 92 GLY A CA 1
ATOM 700 C C . GLY A 1 92 ? -2.420 3.960 -8.666 1.00 91.50 92 GLY A C 1
ATOM 701 O O . GLY A 1 92 ? -1.412 3.405 -8.213 1.00 91.50 92 GLY A O 1
ATOM 702 N N . PRO A 1 93 ? -2.373 4.752 -9.746 1.00 88.56 93 PRO A N 1
ATOM 703 C CA . PRO A 1 93 ? -1.168 4.890 -10.553 1.00 88.56 93 PRO A CA 1
ATOM 704 C C . PRO A 1 93 ? -0.014 5.564 -9.782 1.00 88.56 93 PRO A C 1
ATOM 706 O O . PRO A 1 93 ? -0.227 6.215 -8.743 1.00 88.56 93 PRO A O 1
ATOM 709 N N . PRO A 1 94 ? 1.236 5.430 -10.260 1.00 87.94 94 PRO A N 1
ATOM 710 C CA . PRO A 1 94 ? 2.353 6.245 -9.788 1.00 87.94 94 PRO A CA 1
ATOM 711 C C . PRO A 1 94 ? 1.999 7.741 -9.812 1.00 87.94 94 PRO A C 1
ATOM 713 O O . PRO A 1 94 ? 1.358 8.214 -10.741 1.00 87.94 94 PRO A O 1
ATOM 716 N N . GLY A 1 95 ? 2.381 8.501 -8.781 1.00 85.75 95 GLY A N 1
ATOM 717 C CA . GLY A 1 95 ? 2.066 9.940 -8.705 1.00 85.75 95 GLY A CA 1
ATOM 718 C C . GLY A 1 95 ? 0.629 10.288 -8.275 1.00 85.75 95 GLY A C 1
ATOM 719 O O . GLY A 1 95 ? 0.321 11.462 -8.072 1.00 85.75 95 GLY A O 1
ATOM 720 N N . ALA A 1 96 ? -0.239 9.297 -8.032 1.00 88.12 96 ALA A N 1
ATOM 721 C CA . ALA A 1 96 ? -1.612 9.537 -7.568 1.00 88.12 96 ALA A CA 1
ATOM 722 C C . ALA A 1 96 ? -1.716 10.095 -6.131 1.00 88.12 96 ALA A C 1
ATOM 724 O O . ALA A 1 96 ? -2.762 10.612 -5.750 1.00 88.12 96 ALA A O 1
ATOM 725 N N . GLY A 1 97 ? -0.646 10.008 -5.330 1.00 90.44 97 GLY A N 1
ATOM 726 C CA . GLY A 1 97 ? -0.634 10.472 -3.934 1.00 90.44 97 GLY A CA 1
ATOM 727 C C . GLY A 1 97 ? -1.102 9.436 -2.906 1.00 90.44 97 GLY A C 1
ATOM 728 O O . GLY A 1 97 ? -1.475 9.808 -1.799 1.00 90.44 97 GLY A O 1
ATOM 729 N N . LYS A 1 98 ? -1.073 8.140 -3.247 1.00 94.38 98 LYS A N 1
ATOM 730 C CA . LYS A 1 98 ? -1.500 7.029 -2.373 1.00 94.38 98 LYS A CA 1
ATOM 731 C C . LYS A 1 98 ? -0.880 7.080 -0.978 1.00 94.38 98 LYS A C 1
ATOM 733 O O . LYS A 1 98 ? -1.618 7.079 -0.002 1.00 94.38 98 LYS A O 1
ATOM 738 N N . THR A 1 99 ? 0.444 7.198 -0.890 1.00 94.06 99 THR A N 1
ATOM 739 C CA . THR A 1 99 ? 1.170 7.269 0.385 1.00 94.06 99 THR A CA 1
ATOM 740 C C . THR A 1 99 ? 0.667 8.425 1.253 1.00 94.06 99 THR A C 1
ATOM 742 O O . THR A 1 99 ? 0.413 8.240 2.438 1.00 94.06 99 THR A O 1
ATOM 745 N N . THR A 1 100 ? 0.420 9.603 0.664 1.00 94.88 100 THR A N 1
ATOM 746 C CA . THR A 1 100 ? -0.150 10.755 1.383 1.00 94.88 100 THR A CA 1
ATOM 747 C C . THR A 1 100 ? -1.544 10.448 1.921 1.00 94.88 100 THR A C 1
ATOM 749 O O . THR A 1 100 ? -1.808 10.698 3.092 1.00 94.88 100 THR A O 1
ATOM 752 N N . ILE A 1 101 ? -2.423 9.873 1.094 1.00 95.88 101 ILE A N 1
ATOM 753 C CA . ILE A 1 101 ? -3.782 9.500 1.506 1.00 95.88 101 ILE A CA 1
ATOM 754 C C . ILE A 1 101 ? -3.726 8.458 2.636 1.00 95.88 101 ILE A C 1
ATOM 756 O O . ILE A 1 101 ? -4.402 8.626 3.647 1.00 95.88 101 ILE A O 1
ATOM 760 N N . ALA A 1 102 ? -2.909 7.410 2.496 1.00 97.44 102 ALA A N 1
ATOM 761 C CA . ALA A 1 102 ? -2.780 6.347 3.490 1.00 97.44 102 ALA A CA 1
ATOM 762 C C . ALA A 1 102 ? -2.319 6.888 4.852 1.00 97.44 102 ALA A C 1
ATOM 764 O O . ALA A 1 102 ? -2.945 6.593 5.871 1.00 97.44 102 ALA A O 1
ATOM 765 N N . LEU A 1 103 ? -1.277 7.726 4.865 1.00 97.44 103 LEU A N 1
ATOM 766 C CA . LEU A 1 103 ? -0.743 8.332 6.088 1.00 97.44 103 LEU A CA 1
ATOM 767 C C . LEU A 1 103 ? -1.752 9.285 6.743 1.00 97.44 103 LEU A C 1
ATOM 769 O O . LEU A 1 103 ? -1.972 9.218 7.952 1.00 97.44 103 LEU A O 1
ATOM 773 N N . GLU A 1 104 ? -2.403 10.146 5.958 1.00 97.69 104 GLU A N 1
ATOM 774 C CA . GLU A 1 104 ? -3.377 11.114 6.472 1.00 97.69 104 GLU A CA 1
ATOM 775 C C . GLU A 1 104 ? -4.653 10.448 7.009 1.00 97.69 104 GLU A C 1
ATOM 777 O O . GLU A 1 104 ? -5.220 10.920 8.001 1.00 97.69 104 GLU A O 1
ATOM 782 N N . VAL A 1 105 ? -5.087 9.337 6.404 1.00 96.75 105 VAL A N 1
ATOM 783 C CA . VAL A 1 105 ? -6.201 8.523 6.913 1.00 96.75 105 VAL A CA 1
ATOM 784 C C . VAL A 1 105 ? -5.788 7.782 8.185 1.00 96.75 105 VAL A C 1
ATOM 786 O O . VAL A 1 105 ? -6.497 7.888 9.183 1.00 96.75 105 VAL A O 1
ATOM 789 N N . ALA A 1 106 ? -4.637 7.097 8.206 1.00 96.62 106 ALA A N 1
ATOM 790 C CA . ALA A 1 106 ? -4.157 6.386 9.398 1.00 96.62 106 ALA A CA 1
ATOM 791 C C . ALA A 1 106 ? -4.017 7.328 10.606 1.00 96.62 106 ALA A C 1
ATOM 793 O O . ALA A 1 106 ? -4.539 7.046 11.687 1.00 96.62 106 ALA A O 1
ATOM 794 N N . LYS A 1 107 ? -3.424 8.509 10.395 1.00 96.31 107 LYS A N 1
ATOM 795 C CA . LYS A 1 107 ? -3.299 9.565 11.409 1.00 96.31 107 LYS A CA 1
ATOM 796 C C . LYS A 1 107 ? -4.654 9.995 11.975 1.00 96.31 107 LYS A C 1
ATOM 798 O O . LYS A 1 107 ? -4.797 10.167 13.186 1.00 96.31 107 LYS A O 1
ATOM 803 N N . ARG A 1 108 ? -5.665 10.171 11.119 1.00 95.62 108 ARG A N 1
ATOM 804 C CA . ARG A 1 108 ? -7.026 10.526 11.553 1.00 95.62 108 ARG A CA 1
ATOM 805 C C . ARG A 1 108 ? -7.711 9.386 12.295 1.00 95.62 108 ARG A C 1
ATOM 807 O O . ARG A 1 108 ? -8.336 9.649 13.318 1.00 95.62 108 ARG A O 1
ATOM 814 N N . VAL A 1 109 ? -7.548 8.138 11.854 1.00 94.00 109 VAL A N 1
ATOM 815 C CA . VAL A 1 109 ? -8.056 6.960 12.579 1.00 94.00 109 VAL A CA 1
ATOM 816 C C . VAL A 1 109 ? -7.455 6.903 13.987 1.00 94.00 109 VAL A C 1
ATOM 818 O O . VAL A 1 109 ? -8.208 6.817 14.958 1.00 94.00 109 VAL A O 1
ATOM 821 N N . ASN A 1 110 ? -6.133 7.058 14.115 1.00 93.25 110 ASN A N 1
ATOM 822 C CA . ASN A 1 110 ? -5.435 7.077 15.407 1.00 93.25 110 ASN A CA 1
ATOM 823 C C . ASN A 1 110 ? -5.881 8.241 16.304 1.00 93.25 110 ASN A C 1
ATOM 825 O O . ASN A 1 110 ? -5.941 8.092 17.521 1.00 93.25 110 ASN A O 1
ATOM 829 N N . LYS A 1 111 ? -6.261 9.384 15.721 1.00 91.69 111 LYS A N 1
ATOM 830 C CA . LYS A 1 111 ? -6.809 10.532 16.460 1.00 91.69 111 LYS A CA 1
ATOM 831 C C . LYS A 1 111 ? -8.256 10.320 16.925 1.00 91.69 111 LYS A C 1
ATOM 833 O O . LYS A 1 111 ? -8.621 10.778 18.007 1.00 91.69 111 LYS A O 1
ATOM 838 N N . LEU A 1 112 ? -9.090 9.683 16.104 1.00 89.75 112 LEU A N 1
ATOM 839 C CA . LEU A 1 112 ? -10.520 9.486 16.372 1.00 89.75 112 LEU A CA 1
ATOM 840 C C . LEU A 1 112 ? -10.790 8.301 17.305 1.00 89.75 112 LEU A C 1
ATOM 842 O O . LEU A 1 112 ? -11.740 8.340 18.087 1.00 89.75 112 LEU A O 1
ATOM 846 N N . TRP A 1 113 ? -9.966 7.255 17.238 1.00 86.44 113 TRP A N 1
ATOM 847 C CA . TRP A 1 113 ? -10.147 6.031 18.019 1.00 86.44 113 TRP A CA 1
ATOM 848 C C . TRP A 1 113 ? -10.285 6.265 19.534 1.00 86.44 113 TRP A C 1
ATOM 850 O O . TRP A 1 113 ? -11.271 5.792 20.107 1.00 86.44 113 TRP A O 1
ATOM 860 N N . PRO A 1 114 ? -9.408 7.044 20.196 1.00 81.56 114 PRO A N 1
ATOM 861 C CA . PRO A 1 114 ? -9.483 7.246 21.643 1.00 81.56 114 PRO A CA 1
ATOM 862 C C . PRO A 1 114 ? -10.748 7.984 22.088 1.00 81.56 114 PRO A C 1
ATOM 864 O O . PRO A 1 114 ? -11.204 7.803 23.208 1.00 81.56 114 PRO A O 1
ATOM 867 N N . GLN A 1 115 ? -11.333 8.805 21.209 1.00 76.44 115 GLN A N 1
ATOM 868 C CA . GLN A 1 115 ? -12.563 9.549 21.495 1.00 76.44 115 GLN A CA 1
ATOM 869 C C . GLN A 1 115 ? -13.796 8.636 21.497 1.00 76.44 115 GLN A C 1
ATOM 871 O O . GLN A 1 115 ? -14.783 8.928 22.168 1.00 76.44 115 GLN A O 1
ATOM 876 N N . LYS A 1 116 ? -13.747 7.536 20.735 1.00 71.50 116 LYS A N 1
ATOM 877 C CA . LYS A 1 116 ? -14.833 6.551 20.637 1.00 71.50 116 LYS A CA 1
ATOM 878 C C . LYS A 1 116 ? -14.646 5.363 21.583 1.00 71.50 116 LYS A C 1
ATOM 880 O O . LYS A 1 116 ? -15.631 4.740 21.971 1.00 71.50 116 LYS A O 1
ATOM 885 N N . ALA A 1 117 ? -13.409 5.049 21.960 1.00 67.69 117 ALA A N 1
ATOM 886 C CA . ALA A 1 117 ? -13.094 4.015 22.934 1.00 67.69 117 ALA A CA 1
ATOM 887 C C . ALA A 1 117 ? -13.278 4.562 24.359 1.00 67.69 117 ALA A C 1
ATOM 889 O O . ALA A 1 117 ? -12.428 5.267 24.897 1.00 67.69 117 ALA A O 1
ATOM 890 N N . SER A 1 118 ? -14.413 4.248 24.984 1.00 56.97 118 SER A N 1
ATOM 891 C CA . SER A 1 118 ? -14.659 4.577 26.390 1.00 56.97 118 SER A CA 1
ATOM 892 C C . SER A 1 118 ? -13.621 3.871 27.272 1.00 56.97 118 SER A C 1
ATOM 894 O O . SER A 1 118 ? -13.608 2.644 27.315 1.00 56.97 118 SER A O 1
ATOM 896 N N . GLY A 1 119 ? -12.764 4.616 27.978 1.00 62.22 119 GLY A N 1
ATOM 897 C CA . GLY A 1 119 ? -11.924 4.041 29.040 1.00 62.22 119 GLY A CA 1
ATOM 898 C C . GLY A 1 119 ? -10.419 4.300 28.983 1.00 62.22 119 GLY A C 1
ATOM 899 O O . GLY A 1 119 ? -9.698 3.668 29.750 1.00 62.22 119 GLY A O 1
ATOM 900 N N . PHE A 1 120 ? -9.920 5.204 28.135 1.00 63.34 120 PHE A N 1
ATOM 901 C CA . PHE A 1 120 ? -8.525 5.635 28.263 1.00 63.34 120 PHE A CA 1
ATOM 902 C C . PHE A 1 120 ? -8.362 6.615 29.428 1.00 63.34 120 PHE A C 1
ATOM 904 O O . PHE A 1 120 ? -9.092 7.602 29.532 1.00 63.34 120 PHE A O 1
ATOM 911 N N . ASP A 1 121 ? -7.395 6.334 30.302 1.00 66.44 121 ASP A N 1
ATOM 912 C CA . ASP A 1 121 ? -6.927 7.295 31.295 1.00 66.44 121 ASP A CA 1
ATOM 913 C C . ASP A 1 121 ? -6.336 8.502 30.558 1.00 66.44 121 ASP A C 1
ATOM 915 O O . ASP A 1 121 ? -5.452 8.360 29.714 1.00 66.44 121 ASP A O 1
ATOM 919 N N . SER A 1 122 ? -6.818 9.697 30.890 1.00 65.94 122 SER A N 1
ATOM 920 C CA . SER A 1 122 ? -6.339 10.980 30.368 1.00 65.94 122 SER A CA 1
ATOM 921 C C . SER A 1 122 ? -4.823 11.205 30.506 1.00 65.94 122 SER A C 1
ATOM 923 O O . SER A 1 122 ? -4.297 12.107 29.856 1.00 65.94 122 SER A O 1
ATOM 925 N N . GLN A 1 123 ? -4.117 10.416 31.324 1.00 70.31 123 GLN A N 1
ATOM 926 C CA . GLN A 1 123 ? -2.659 10.491 31.495 1.00 70.31 123 GLN A CA 1
ATOM 927 C C . GLN A 1 123 ? -1.853 9.557 30.574 1.00 70.31 123 GLN A C 1
ATOM 929 O O . GLN A 1 123 ? -0.629 9.680 30.521 1.00 70.31 123 GLN A O 1
ATOM 934 N N . VAL A 1 124 ? -2.496 8.642 29.841 1.00 72.88 124 VAL A N 1
ATOM 935 C CA . VAL A 1 124 ? -1.811 7.673 28.971 1.00 72.88 124 VAL A CA 1
ATOM 936 C C . VAL A 1 124 ? -2.096 7.999 27.512 1.00 72.88 124 VAL A C 1
ATOM 938 O O . VAL A 1 124 ? -3.251 8.054 27.093 1.00 72.88 124 VAL A O 1
ATOM 941 N N . GLN A 1 125 ? -1.039 8.186 26.714 1.00 71.56 125 GLN A N 1
ATOM 942 C CA . GLN A 1 125 ? -1.203 8.308 25.270 1.00 71.56 125 GLN A CA 1
ATOM 943 C C . GLN A 1 125 ? -1.743 6.974 24.726 1.00 71.56 125 GLN A C 1
ATOM 945 O O . GLN A 1 125 ? -1.101 5.936 24.909 1.00 71.56 125 GLN A O 1
ATOM 950 N N . PRO A 1 126 ? -2.923 6.972 24.090 1.00 78.25 126 PRO A N 1
ATOM 951 C CA . PRO A 1 126 ? -3.518 5.756 23.562 1.00 78.25 126 PRO A CA 1
ATOM 952 C C . PRO A 1 126 ? -2.627 5.183 22.449 1.00 78.25 126 PRO A C 1
ATOM 954 O O . PRO A 1 126 ? -2.039 5.957 21.687 1.00 78.25 126 PRO A O 1
ATOM 957 N N . PRO A 1 127 ? -2.518 3.847 22.340 1.00 83.75 127 PRO A N 1
ATOM 958 C CA . PRO A 1 127 ? -1.730 3.224 21.287 1.00 83.75 127 PRO A CA 1
ATOM 959 C C . PRO A 1 127 ? -2.331 3.533 19.914 1.00 83.75 127 PRO A C 1
ATOM 961 O O . PRO A 1 127 ? -3.551 3.654 19.762 1.00 83.75 127 PRO A O 1
ATOM 964 N N . GLU A 1 128 ? -1.467 3.627 18.906 1.00 90.62 128 GLU A N 1
ATOM 965 C CA . GLU A 1 128 ? -1.901 3.701 17.517 1.00 90.62 128 GLU A CA 1
ATOM 966 C C . GLU A 1 128 ? -2.557 2.380 17.101 1.00 90.62 128 GLU A C 1
ATOM 968 O O . GLU A 1 128 ? -2.059 1.293 17.394 1.00 90.62 128 GLU A O 1
ATOM 973 N N . ILE A 1 129 ? -3.703 2.474 16.429 1.00 92.75 129 ILE A N 1
ATOM 974 C CA . ILE A 1 129 ? -4.469 1.310 15.970 1.00 92.75 129 ILE A CA 1
ATOM 975 C C . ILE A 1 129 ? -4.463 1.157 14.450 1.00 92.75 129 ILE A C 1
ATOM 977 O O . ILE A 1 129 ? -4.889 0.118 13.947 1.00 92.75 129 ILE A O 1
ATOM 981 N N . ALA A 1 130 ? -4.018 2.179 13.725 1.00 95.62 130 ALA A N 1
ATOM 982 C CA . ALA A 1 130 ? -3.892 2.210 12.282 1.00 95.62 130 ALA A CA 1
ATOM 983 C C . ALA A 1 130 ? -2.430 2.416 11.890 1.00 95.62 130 ALA A C 1
ATOM 985 O O . ALA A 1 130 ? -1.780 3.338 12.381 1.00 95.62 130 ALA A O 1
ATOM 986 N N . VAL A 1 131 ? -1.944 1.577 10.978 1.00 97.44 131 VAL A N 1
ATOM 987 C CA . VAL A 1 131 ? -0.581 1.632 10.431 1.00 97.44 131 VAL A CA 1
ATOM 988 C C . VAL A 1 131 ? -0.616 1.470 8.915 1.00 97.44 131 VAL A C 1
ATOM 990 O O . VAL A 1 131 ? -1.530 0.848 8.369 1.00 97.44 131 VAL A O 1
ATOM 993 N N . VAL A 1 132 ? 0.368 2.055 8.233 1.00 98.31 132 VAL A N 1
ATOM 994 C CA . VAL A 1 132 ? 0.526 1.956 6.779 1.00 98.31 132 VAL A CA 1
ATOM 995 C C . VAL A 1 132 ? 1.593 0.917 6.448 1.00 98.31 132 VAL A C 1
ATOM 997 O O . VAL A 1 132 ? 2.676 0.943 7.026 1.00 98.31 132 VAL A O 1
ATOM 1000 N N . LEU A 1 133 ? 1.293 0.031 5.500 1.00 98.44 133 LEU A N 1
ATOM 1001 C CA . LEU A 1 133 ? 2.232 -0.939 4.945 1.00 98.44 133 LEU A CA 1
ATOM 1002 C C . LEU A 1 133 ? 2.452 -0.640 3.450 1.00 98.44 133 LEU A C 1
ATOM 1004 O O . LEU A 1 133 ? 1.592 -0.973 2.628 1.00 98.44 133 LEU A O 1
ATOM 1008 N N . PRO A 1 134 ? 3.566 0.004 3.071 1.00 97.88 134 PRO A N 1
ATOM 1009 C CA . PRO A 1 134 ? 3.864 0.288 1.674 1.00 97.88 134 PRO A CA 1
ATOM 1010 C C . PRO A 1 134 ? 4.294 -0.980 0.926 1.00 97.88 134 PRO A C 1
ATOM 1012 O O . PRO A 1 134 ? 5.130 -1.750 1.393 1.00 97.88 134 PRO A O 1
ATOM 1015 N N . MET A 1 135 ? 3.769 -1.165 -0.286 1.00 97.56 135 MET A N 1
ATOM 1016 C CA . MET A 1 135 ? 4.186 -2.226 -1.212 1.00 97.56 135 MET A CA 1
ATOM 1017 C C . MET A 1 135 ? 5.658 -2.084 -1.632 1.00 97.56 135 MET A C 1
ATOM 1019 O O . MET A 1 135 ? 6.294 -3.075 -1.986 1.00 97.56 135 MET A O 1
ATOM 1023 N N . ASP A 1 136 ? 6.210 -0.868 -1.580 1.00 96.31 136 ASP A N 1
ATOM 1024 C CA . ASP A 1 136 ? 7.576 -0.571 -2.019 1.00 96.31 136 ASP A CA 1
ATOM 1025 C C . ASP A 1 136 ? 8.640 -1.356 -1.236 1.00 96.31 136 ASP A C 1
ATOM 1027 O O . ASP A 1 136 ? 9.686 -1.666 -1.804 1.00 96.31 136 ASP A O 1
ATOM 1031 N N . GLY A 1 137 ? 8.374 -1.769 0.007 1.00 97.44 137 GLY A N 1
ATOM 1032 C CA . GLY A 1 137 ? 9.291 -2.636 0.758 1.00 97.44 137 GLY A CA 1
ATOM 1033 C C . GLY A 1 137 ? 9.499 -4.019 0.133 1.00 97.44 137 GLY A C 1
ATOM 1034 O O . GLY A 1 137 ? 10.462 -4.704 0.446 1.00 97.44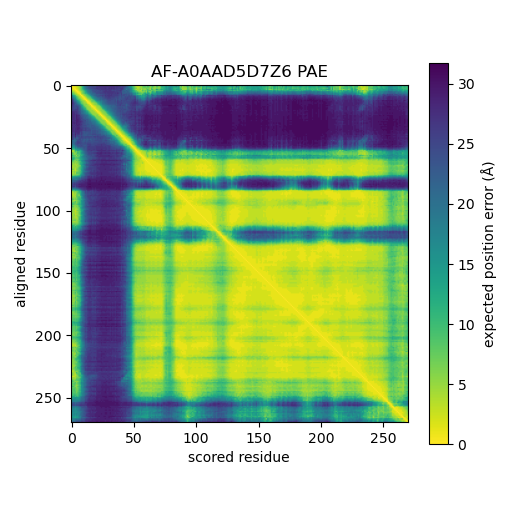 137 GLY A O 1
ATOM 1035 N N . PHE A 1 138 ? 8.640 -4.425 -0.803 1.00 98.19 138 PHE A N 1
ATOM 1036 C CA . PHE A 1 138 ? 8.702 -5.729 -1.467 1.00 98.19 138 PHE A CA 1
ATOM 1037 C C . PHE A 1 138 ? 9.293 -5.655 -2.883 1.00 98.19 138 PHE A C 1
ATOM 1039 O O . PHE A 1 138 ? 9.086 -6.565 -3.692 1.00 98.19 138 PHE A O 1
ATOM 1046 N N . HIS A 1 139 ? 10.011 -4.576 -3.216 1.00 97.88 139 HIS A N 1
ATOM 1047 C CA . HIS A 1 139 ? 10.851 -4.551 -4.414 1.00 97.88 139 HIS A CA 1
ATOM 1048 C C . HIS A 1 139 ? 11.895 -5.668 -4.353 1.00 97.88 139 HIS A C 1
ATOM 1050 O O . HIS A 1 139 ? 12.422 -5.995 -3.293 1.00 97.88 139 HIS A O 1
ATOM 1056 N N . LEU A 1 140 ? 12.257 -6.206 -5.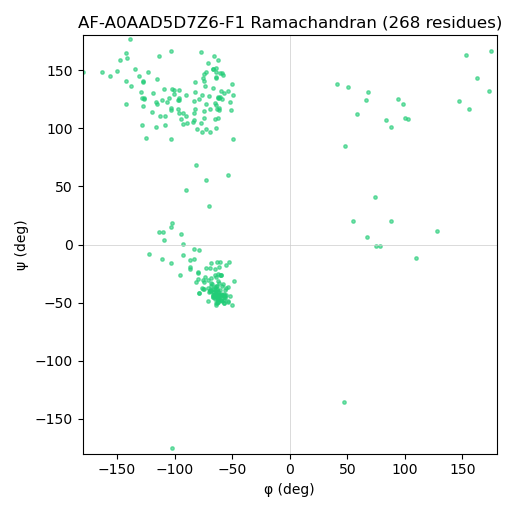514 1.00 97.88 140 LEU A N 1
ATOM 1057 C CA . LEU A 1 140 ? 13.460 -7.018 -5.611 1.00 97.88 140 LEU A CA 1
ATOM 1058 C C . LEU A 1 140 ? 14.687 -6.154 -5.316 1.00 97.88 140 LEU A C 1
ATOM 1060 O O . LEU A 1 140 ? 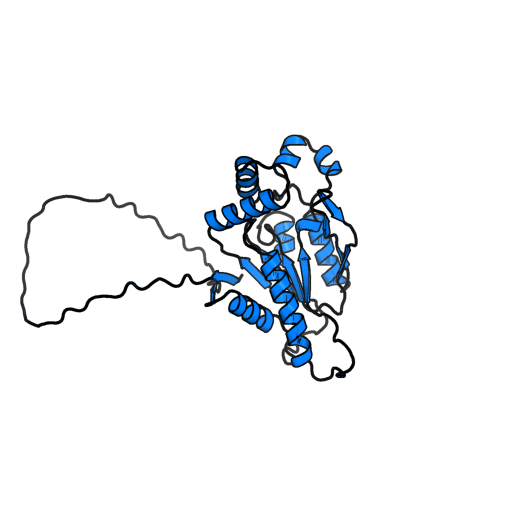14.758 -4.971 -5.685 1.00 97.88 140 LEU A O 1
ATOM 1064 N N . TYR A 1 141 ? 15.660 -6.778 -4.667 1.00 97.50 141 TYR A N 1
ATOM 1065 C CA . TYR A 1 141 ? 16.941 -6.165 -4.377 1.00 97.50 141 TYR A CA 1
ATOM 1066 C C . TYR A 1 141 ? 17.720 -5.899 -5.665 1.00 97.50 141 TYR A C 1
ATOM 1068 O O . TYR A 1 141 ? 17.636 -6.668 -6.625 1.00 97.50 141 TYR A O 1
ATOM 1076 N N . ARG A 1 142 ? 18.566 -4.869 -5.672 1.00 96.19 142 ARG A N 1
ATOM 1077 C CA . ARG A 1 142 ? 19.449 -4.547 -6.807 1.00 96.19 142 ARG A CA 1
ATOM 1078 C C . ARG A 1 142 ? 20.277 -5.744 -7.268 1.00 96.19 142 ARG A C 1
ATOM 1080 O O . ARG A 1 142 ? 20.286 -6.040 -8.455 1.00 96.19 142 ARG A O 1
ATOM 1087 N N . HIS A 1 143 ? 20.851 -6.501 -6.333 1.00 97.00 143 HIS A N 1
ATOM 1088 C CA . HIS A 1 143 ? 21.623 -7.705 -6.663 1.00 97.00 143 HIS A CA 1
ATOM 1089 C C . HIS A 1 143 ? 20.777 -8.810 -7.330 1.00 97.00 143 HIS A C 1
ATOM 1091 O O . HIS A 1 143 ? 21.296 -9.615 -8.105 1.00 97.00 143 HIS A O 1
ATOM 1097 N N . GLN A 1 144 ? 19.469 -8.862 -7.053 1.00 97.75 144 GLN A N 1
ATOM 1098 C CA . GLN A 1 144 ? 18.552 -9.775 -7.740 1.00 97.75 144 GLN A CA 1
ATOM 1099 C C . GLN A 1 144 ? 18.248 -9.278 -9.154 1.00 97.75 144 GLN A C 1
ATOM 1101 O O . GLN A 1 144 ? 18.199 -10.091 -10.072 1.00 97.75 144 GLN A O 1
ATOM 1106 N N . LEU A 1 145 ? 18.106 -7.959 -9.347 1.00 97.06 145 LEU A N 1
ATOM 1107 C CA . LEU A 1 145 ? 17.974 -7.358 -10.680 1.00 97.06 145 LEU A CA 1
ATOM 1108 C C . LEU A 1 145 ? 19.239 -7.576 -11.527 1.00 97.06 145 LEU A C 1
ATOM 1110 O O . LEU A 1 145 ? 19.131 -7.885 -12.710 1.00 97.06 145 LEU A O 1
ATOM 1114 N N . ASP A 1 146 ? 20.427 -7.494 -10.917 1.00 97.19 146 ASP A N 1
ATOM 1115 C CA . ASP A 1 146 ? 21.716 -7.789 -11.565 1.00 97.19 146 ASP A CA 1
ATOM 1116 C C . ASP A 1 146 ? 21.795 -9.228 -12.099 1.00 97.19 146 ASP A C 1
ATOM 1118 O O . ASP A 1 146 ? 22.542 -9.504 -13.037 1.00 97.19 146 ASP A O 1
ATOM 1122 N N . SER A 1 147 ? 21.026 -10.141 -11.501 1.00 97.25 147 SER A N 1
ATOM 1123 C CA . SER A 1 147 ? 21.002 -11.568 -11.836 1.00 97.25 147 SER A CA 1
ATOM 1124 C C . SER A 1 147 ? 19.928 -11.939 -12.869 1.00 97.25 147 SER A C 1
ATOM 1126 O O . SER A 1 147 ? 19.782 -13.116 -13.199 1.00 97.25 147 SER A O 1
ATOM 1128 N N . MET A 1 148 ? 19.148 -10.969 -13.357 1.00 96.81 148 MET A N 1
ATOM 1129 C CA . MET A 1 148 ? 18.130 -11.192 -14.389 1.00 96.81 148 MET A CA 1
ATOM 1130 C C . MET A 1 148 ? 18.749 -11.334 -15.786 1.00 96.81 148 MET A C 1
ATOM 1132 O O . MET A 1 148 ? 19.908 -10.994 -16.002 1.00 96.81 148 MET A O 1
ATOM 1136 N N . GLU A 1 149 ? 17.959 -11.822 -16.748 1.00 96.56 149 GLU A N 1
ATOM 1137 C CA . GLU A 1 149 ? 18.400 -12.004 -18.141 1.00 96.56 149 GLU A CA 1
ATOM 1138 C C . GLU A 1 149 ? 18.854 -10.684 -18.789 1.00 96.56 149 GLU A C 1
ATOM 1140 O O . GLU A 1 149 ? 19.907 -10.642 -19.425 1.00 96.56 149 GLU A O 1
ATOM 1145 N N . ASP A 1 150 ? 18.107 -9.596 -18.563 1.00 96.31 150 ASP A N 1
ATOM 1146 C CA . ASP A 1 150 ? 18.500 -8.235 -18.942 1.00 96.31 150 ASP A CA 1
ATOM 1147 C C . ASP A 1 150 ? 18.465 -7.292 -17.723 1.00 96.31 150 ASP A C 1
ATOM 1149 O O . ASP A 1 150 ? 17.442 -6.657 -17.432 1.00 96.31 150 ASP A O 1
ATOM 1153 N N . PRO A 1 151 ? 19.594 -7.146 -17.003 1.00 95.69 151 PRO A N 1
ATOM 1154 C CA . PRO A 1 151 ? 19.678 -6.235 -15.867 1.00 95.69 151 PRO A CA 1
ATOM 1155 C C . PRO A 1 151 ? 19.435 -4.773 -16.249 1.00 95.69 151 PRO A C 1
ATOM 1157 O O . PRO A 1 151 ? 18.873 -4.012 -15.461 1.00 95.69 151 PRO A O 1
ATOM 1160 N N . LYS A 1 152 ? 19.825 -4.343 -17.458 1.00 93.31 152 LYS A N 1
ATOM 1161 C CA . LYS A 1 152 ? 19.642 -2.945 -17.882 1.00 93.31 152 LYS A CA 1
ATOM 1162 C C . LYS A 1 152 ? 18.161 -2.621 -18.022 1.00 93.31 152 LYS A C 1
ATOM 1164 O O . LYS A 1 152 ? 17.736 -1.564 -17.549 1.00 93.31 152 LYS A O 1
ATOM 1169 N N . GLU A 1 153 ? 17.384 -3.525 -18.616 1.00 92.12 153 GLU A N 1
ATOM 1170 C CA . GLU A 1 153 ? 15.927 -3.396 -18.652 1.00 92.12 153 GLU A CA 1
ATOM 1171 C C . GLU A 1 153 ? 15.336 -3.433 -17.236 1.00 92.12 153 GLU A C 1
ATOM 1173 O O . GLU A 1 153 ? 14.511 -2.578 -16.906 1.00 92.12 153 GLU A O 1
ATOM 1178 N N . ALA A 1 154 ? 15.801 -4.346 -16.378 1.00 93.44 154 ALA A N 1
ATOM 1179 C CA . ALA A 1 154 ? 15.342 -4.461 -14.993 1.00 93.44 154 ALA A CA 1
ATOM 1180 C C . ALA A 1 154 ? 15.501 -3.159 -14.197 1.00 93.44 154 ALA A C 1
ATOM 1182 O O . ALA A 1 154 ? 14.561 -2.719 -13.533 1.00 93.44 154 ALA A O 1
ATOM 1183 N N . TYR A 1 155 ? 16.643 -2.478 -14.317 1.00 90.81 155 TYR A N 1
ATOM 1184 C CA . TYR A 1 155 ? 16.836 -1.165 -13.695 1.00 90.81 155 TYR A CA 1
ATOM 1185 C C . TYR A 1 155 ? 16.003 -0.062 -14.352 1.00 90.81 155 TYR A C 1
ATOM 1187 O O . TYR A 1 155 ? 15.443 0.784 -13.647 1.00 90.81 155 TYR A O 1
ATOM 1195 N N . ALA A 1 156 ? 15.909 -0.052 -15.684 1.00 86.69 156 ALA A N 1
ATOM 1196 C CA . ALA A 1 156 ? 15.140 0.955 -16.416 1.00 86.69 156 ALA A CA 1
ATOM 1197 C C . ALA A 1 156 ? 13.640 0.883 -16.087 1.00 86.69 156 ALA A C 1
ATOM 1199 O O . ALA A 1 156 ? 12.971 1.913 -15.979 1.00 86.69 156 ALA A O 1
ATOM 1200 N N . ARG A 1 157 ? 13.131 -0.335 -15.881 1.00 88.25 157 ARG A N 1
ATOM 1201 C CA . ARG A 1 157 ? 11.728 -0.634 -15.583 1.00 88.25 157 ARG A CA 1
ATOM 1202 C C . ARG A 1 157 ? 11.487 -0.951 -14.109 1.00 88.25 157 ARG A C 1
ATOM 1204 O O . ARG A 1 157 ? 10.416 -1.452 -13.772 1.00 88.25 157 ARG A O 1
ATOM 1211 N N . ARG A 1 158 ? 12.434 -0.634 -13.218 1.00 89.88 158 ARG A N 1
ATOM 1212 C CA . ARG A 1 158 ? 12.245 -0.830 -11.777 1.00 89.88 158 ARG A CA 1
ATOM 1213 C C . ARG A 1 158 ? 11.027 -0.046 -11.301 1.00 89.88 158 ARG A C 1
ATOM 1215 O O . ARG A 1 158 ? 10.925 1.160 -11.533 1.00 89.88 158 ARG A O 1
ATOM 1222 N N . GLY A 1 159 ? 10.108 -0.763 -10.668 1.00 89.50 159 GLY A N 1
ATOM 1223 C CA . GLY A 1 159 ? 8.761 -0.301 -10.365 1.00 89.50 159 GLY A CA 1
ATOM 1224 C C . GLY A 1 159 ? 7.680 -0.999 -11.192 1.00 89.50 159 GLY A C 1
ATOM 1225 O O . GLY A 1 159 ? 6.519 -0.872 -10.826 1.00 89.50 159 GLY A O 1
ATOM 1226 N N . ALA A 1 160 ? 8.014 -1.759 -12.244 1.00 91.44 160 ALA A N 1
ATOM 1227 C CA . ALA A 1 160 ? 7.090 -2.654 -12.953 1.00 91.44 160 ALA A CA 1
ATOM 1228 C C . ALA A 1 160 ? 6.726 -3.887 -12.093 1.00 91.44 160 ALA A C 1
ATOM 1230 O O . ALA A 1 160 ? 7.538 -4.273 -11.246 1.00 91.44 160 ALA A O 1
ATOM 1231 N N . PRO A 1 161 ? 5.578 -4.564 -12.319 1.00 93.06 161 PRO A N 1
ATOM 1232 C CA . PRO A 1 161 ? 5.103 -5.652 -11.451 1.00 93.06 161 PRO A CA 1
ATOM 1233 C C . PRO A 1 161 ? 6.118 -6.782 -11.222 1.00 93.06 161 PRO A C 1
ATOM 1235 O O . PRO A 1 161 ? 6.216 -7.309 -10.119 1.00 93.06 161 PRO A O 1
ATOM 1238 N N . TRP A 1 162 ? 6.900 -7.130 -12.248 1.00 94.12 162 TRP A N 1
ATOM 1239 C CA . TRP A 1 162 ? 7.905 -8.202 -12.215 1.00 94.12 162 TRP A CA 1
ATOM 1240 C C . TRP A 1 162 ? 9.218 -7.811 -11.519 1.00 94.12 162 TRP A C 1
ATOM 1242 O O . TRP A 1 162 ? 10.093 -8.651 -11.339 1.00 94.12 162 TRP A O 1
ATOM 1252 N N . THR A 1 163 ? 9.362 -6.548 -11.109 1.00 96.00 163 THR A N 1
ATOM 1253 C CA . THR A 1 163 ? 10.506 -6.063 -10.314 1.00 96.00 163 THR A CA 1
ATOM 1254 C C . THR A 1 163 ? 10.228 -6.070 -8.806 1.00 96.00 163 THR A C 1
ATOM 1256 O O . THR A 1 163 ? 11.025 -5.553 -8.024 1.00 96.00 163 THR A O 1
ATOM 1259 N N . PHE A 1 164 ? 9.107 -6.667 -8.395 1.00 97.25 164 PHE A N 1
ATOM 1260 C CA . PHE A 1 164 ? 8.724 -6.927 -7.008 1.00 97.25 164 PHE A CA 1
ATOM 1261 C C . PHE A 1 164 ? 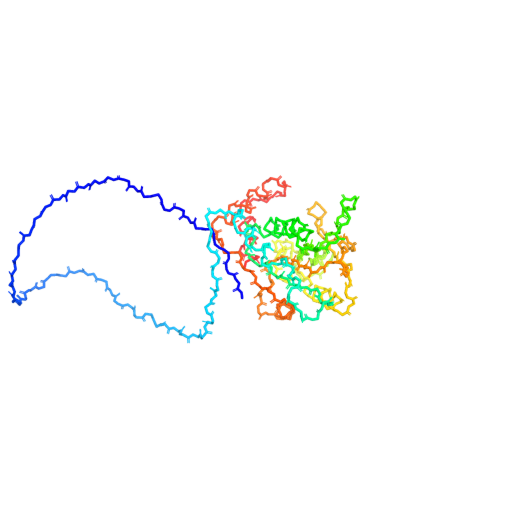8.709 -8.431 -6.738 1.00 97.25 164 PHE A C 1
ATOM 1263 O O . PHE A 1 164 ? 8.604 -9.231 -7.667 1.00 97.25 164 PHE A O 1
ATOM 1270 N N . SER A 1 165 ? 8.733 -8.808 -5.460 1.00 97.75 165 SER A N 1
ATOM 1271 C CA . SER A 1 165 ? 8.354 -10.152 -5.026 1.00 97.75 165 SER A CA 1
ATOM 1272 C C . SER A 1 165 ? 6.949 -10.142 -4.410 1.00 97.75 165 SER A C 1
ATOM 1274 O O . SER A 1 165 ? 6.797 -9.943 -3.197 1.00 97.75 165 SER A O 1
ATOM 1276 N N . PRO A 1 166 ? 5.891 -10.371 -5.209 1.00 97.06 166 PRO A N 1
ATOM 1277 C CA . PRO A 1 166 ? 4.545 -10.503 -4.664 1.00 97.06 166 PRO A CA 1
ATOM 1278 C C . PRO A 1 166 ? 4.390 -11.741 -3.769 1.00 97.06 166 PRO A C 1
ATOM 1280 O O . PRO A 1 166 ? 3.511 -11.762 -2.914 1.00 97.06 166 PRO A O 1
ATOM 1283 N N . GLU A 1 167 ? 5.251 -12.752 -3.890 1.00 97.88 167 GLU A N 1
ATOM 1284 C CA . GLU A 1 167 ? 5.264 -13.930 -3.015 1.00 97.88 167 GLU A CA 1
ATOM 1285 C C . GLU A 1 167 ? 5.667 -13.560 -1.583 1.00 97.88 167 GLU A C 1
ATOM 1287 O O . GLU A 1 167 ? 5.008 -13.986 -0.631 1.00 97.88 167 GLU A O 1
ATOM 1292 N N . LEU A 1 168 ? 6.722 -12.748 -1.420 1.00 97.94 168 LEU A N 1
ATOM 1293 C CA . LEU A 1 168 ? 7.137 -12.246 -0.106 1.00 97.94 168 LEU A CA 1
ATOM 1294 C C . LEU A 1 168 ? 6.056 -11.357 0.498 1.00 97.94 168 LEU A C 1
ATOM 1296 O O . LEU A 1 168 ? 5.744 -11.480 1.685 1.00 97.94 168 LEU A O 1
ATOM 1300 N N . PHE A 1 169 ? 5.428 -10.524 -0.329 1.00 98.44 169 PHE A N 1
ATOM 1301 C CA . PHE A 1 169 ? 4.361 -9.659 0.139 1.00 98.44 169 PHE A CA 1
ATOM 1302 C C . PHE A 1 169 ? 3.117 -10.447 0.577 1.00 98.44 169 PHE A C 1
ATOM 1304 O O . PHE A 1 169 ? 2.584 -10.245 1.671 1.00 98.44 169 PHE A O 1
ATOM 1311 N N . LEU A 1 170 ? 2.700 -11.427 -0.223 1.00 98.31 170 LEU A N 1
ATOM 1312 C CA . LEU A 1 170 ? 1.612 -12.340 0.114 1.00 98.31 170 LEU A CA 1
ATOM 1313 C C . LEU A 1 170 ? 1.904 -13.114 1.405 1.00 98.31 170 LEU A C 1
ATOM 1315 O O . LEU A 1 170 ? 1.029 -13.235 2.263 1.00 98.31 170 LEU A O 1
ATOM 1319 N N . LYS A 1 171 ? 3.136 -13.614 1.567 1.00 98.38 171 LYS A N 1
ATOM 1320 C CA . LYS A 1 171 ? 3.576 -14.291 2.792 1.00 98.38 171 LYS A CA 1
ATOM 1321 C C . LYS A 1 171 ? 3.478 -13.361 4.001 1.00 98.38 171 LYS A C 1
ATOM 1323 O O . LYS A 1 171 ? 2.972 -13.790 5.030 1.00 98.38 171 LYS A O 1
ATOM 1328 N N . CYS A 1 172 ? 3.894 -12.101 3.875 1.00 98.31 172 CYS A N 1
ATOM 1329 C CA . CYS A 1 172 ? 3.765 -11.102 4.937 1.00 98.31 172 CYS A CA 1
ATOM 1330 C C . CYS A 1 172 ? 2.301 -10.925 5.378 1.00 98.31 172 CYS A C 1
ATOM 1332 O O . CYS A 1 172 ? 2.003 -10.979 6.573 1.00 98.31 172 CYS A O 1
ATOM 1334 N N . LEU A 1 173 ? 1.369 -10.778 4.429 1.00 97.62 173 LEU A N 1
ATOM 1335 C CA . LEU A 1 173 ? -0.057 -10.634 4.742 1.00 97.62 173 LEU A CA 1
ATOM 1336 C C . LEU A 1 173 ? -0.660 -11.909 5.357 1.00 97.62 173 LEU A C 1
ATOM 1338 O O . LEU A 1 173 ? -1.476 -11.809 6.276 1.00 97.62 173 LEU A O 1
ATOM 1342 N N . LYS A 1 174 ? -0.257 -13.102 4.892 1.00 97.19 174 LYS A N 1
ATOM 1343 C CA . LYS A 1 174 ? -0.659 -14.395 5.486 1.00 97.19 174 LYS A CA 1
ATOM 1344 C C . LYS A 1 174 ? -0.173 -14.509 6.928 1.00 97.19 174 LYS A C 1
ATOM 1346 O O . LYS A 1 174 ? -0.993 -14.728 7.815 1.00 97.19 174 LYS A O 1
ATOM 1351 N N . THR A 1 175 ? 1.103 -14.225 7.179 1.00 96.94 175 THR A N 1
ATOM 1352 C CA . THR A 1 175 ? 1.677 -14.187 8.532 1.00 96.94 175 THR A CA 1
ATOM 1353 C C . THR A 1 175 ? 0.921 -13.220 9.439 1.00 96.94 175 THR A C 1
ATOM 1355 O O . THR A 1 175 ? 0.551 -13.594 10.548 1.00 96.94 175 THR A O 1
ATOM 1358 N N . LEU A 1 176 ? 0.620 -12.006 8.964 1.00 95.81 176 LEU A N 1
ATOM 1359 C CA . LEU A 1 176 ? -0.144 -11.029 9.739 1.00 95.81 176 LEU A CA 1
ATOM 1360 C C . LEU A 1 176 ? -1.534 -11.556 10.126 1.00 95.81 176 LEU A C 1
ATOM 1362 O O . LEU A 1 176 ? -1.946 -11.405 11.273 1.00 95.81 176 LEU A O 1
ATOM 1366 N N . ARG A 1 177 ? -2.258 -12.184 9.191 1.00 93.25 177 ARG A N 1
ATOM 1367 C CA . ARG A 1 177 ? -3.588 -12.754 9.465 1.00 93.25 177 ARG A CA 1
ATOM 1368 C C . ARG A 1 177 ? -3.531 -13.932 10.436 1.00 93.25 177 ARG A C 1
ATOM 1370 O O . ARG A 1 177 ? -4.408 -14.046 11.285 1.00 93.25 177 ARG A O 1
ATOM 1377 N N . GLU A 1 178 ? -2.535 -14.802 10.294 1.00 93.56 178 GLU A N 1
ATOM 1378 C CA . GLU A 1 178 ? -2.411 -16.035 11.078 1.00 93.56 178 GLU A CA 1
ATOM 1379 C C . GLU A 1 178 ? -1.866 -15.786 12.487 1.00 93.56 178 GLU A C 1
ATOM 1381 O O . GLU A 1 178 ? -2.353 -16.370 13.453 1.00 93.56 178 GLU A O 1
ATOM 1386 N N . GLN A 1 179 ? -0.859 -14.920 12.611 1.00 94.56 179 GLN A N 1
ATOM 1387 C CA . GLN A 1 179 ? -0.113 -14.706 13.855 1.00 94.56 179 GLN A CA 1
ATOM 1388 C C . GLN A 1 179 ? -0.522 -13.416 14.577 1.00 94.56 179 GLN A C 1
ATOM 1390 O O . GLN A 1 179 ? -0.209 -13.244 15.753 1.00 94.56 179 GLN A O 1
ATOM 1395 N N . GLY A 1 180 ? -1.211 -12.495 13.896 1.00 92.88 180 GLY A N 1
ATOM 1396 C CA . GLY A 1 180 ? -1.603 -11.191 14.439 1.00 92.88 180 GLY A CA 1
ATOM 1397 C C . GLY A 1 180 ? -0.458 -10.177 14.535 1.00 92.88 180 GLY A C 1
ATOM 1398 O O . GLY A 1 180 ? -0.678 -9.038 14.948 1.00 92.88 180 GLY A O 1
ATOM 1399 N N . SER A 1 181 ? 0.759 -10.563 14.154 1.00 95.69 181 SER A N 1
ATOM 1400 C CA . SER A 1 181 ? 1.927 -9.688 14.098 1.00 95.69 181 SER A CA 1
ATOM 1401 C C . SER A 1 181 ? 2.894 -10.123 13.007 1.00 95.69 181 SER A C 1
ATOM 1403 O O . SER A 1 181 ? 3.004 -11.314 12.721 1.00 95.69 181 SER A O 1
ATOM 1405 N N . VAL A 1 182 ? 3.615 -9.170 12.425 1.00 97.81 182 VAL A N 1
ATOM 1406 C CA . VAL A 1 182 ? 4.638 -9.416 11.408 1.00 97.81 182 VAL A CA 1
ATOM 1407 C C . VAL A 1 182 ? 5.638 -8.260 11.385 1.00 97.81 182 VAL A C 1
ATOM 1409 O O . VAL A 1 182 ? 5.261 -7.105 11.591 1.00 97.81 182 VAL A O 1
ATOM 1412 N N . TYR A 1 183 ? 6.903 -8.576 11.127 1.00 98.44 183 TYR A N 1
ATOM 1413 C CA . TYR A 1 183 ? 7.891 -7.599 10.687 1.00 98.44 183 TYR A CA 1
ATOM 1414 C C . TYR A 1 183 ? 7.874 -7.548 9.161 1.00 98.44 183 TYR A C 1
ATOM 1416 O O . TYR A 1 183 ? 7.905 -8.588 8.501 1.00 98.44 183 TYR A O 1
ATOM 1424 N N . ALA A 1 184 ? 7.755 -6.347 8.614 1.00 98.38 184 ALA A N 1
ATOM 1425 C CA . ALA A 1 184 ? 7.674 -6.106 7.187 1.00 98.38 184 ALA A CA 1
ATOM 1426 C C . ALA A 1 184 ? 8.784 -5.149 6.742 1.00 98.38 184 ALA A C 1
ATOM 1428 O O . ALA A 1 184 ? 9.163 -4.256 7.508 1.00 98.38 184 ALA A O 1
ATOM 1429 N N . PRO A 1 185 ? 9.283 -5.301 5.507 1.00 98.31 185 PRO A N 1
ATOM 1430 C CA . PRO A 1 185 ? 10.283 -4.397 4.980 1.00 98.31 185 PRO A CA 1
ATOM 1431 C C . PRO A 1 185 ? 9.690 -3.024 4.644 1.00 98.31 185 PRO A C 1
ATOM 1433 O O . PRO A 1 185 ? 8.538 -2.908 4.210 1.00 98.31 185 PRO A O 1
ATOM 1436 N N . SER A 1 186 ? 10.506 -1.985 4.785 1.00 97.38 186 SER A N 1
ATOM 1437 C CA . SER A 1 186 ? 10.295 -0.687 4.138 1.00 97.38 186 SER A CA 1
ATOM 1438 C C . SER A 1 186 ? 11.217 -0.548 2.921 1.00 97.38 186 SER A C 1
ATOM 1440 O O . SER A 1 186 ? 11.894 -1.502 2.538 1.00 97.38 186 SER A O 1
ATOM 1442 N N . PHE A 1 187 ? 11.233 0.617 2.272 1.00 95.81 187 PHE A N 1
ATOM 1443 C CA . PHE A 1 187 ? 12.106 0.880 1.128 1.00 95.81 187 PHE A CA 1
ATOM 1444 C C . PHE A 1 187 ? 12.891 2.173 1.320 1.00 95.81 187 PHE A C 1
ATOM 1446 O O . PHE A 1 187 ? 12.307 3.242 1.510 1.00 95.81 187 PHE A O 1
ATOM 1453 N N . ASP A 1 188 ? 14.214 2.090 1.201 1.00 93.25 188 ASP A N 1
ATOM 1454 C CA . ASP A 1 188 ? 15.083 3.259 1.221 1.00 93.25 188 ASP A CA 1
ATOM 1455 C C . ASP A 1 188 ? 15.264 3.787 -0.203 1.00 93.25 188 ASP A C 1
ATOM 1457 O O . ASP A 1 188 ? 15.918 3.163 -1.039 1.00 93.25 188 ASP A O 1
ATOM 1461 N N . HIS A 1 189 ? 14.706 4.960 -0.501 1.00 87.12 189 HIS A N 1
ATOM 1462 C CA . HIS A 1 189 ? 14.845 5.573 -1.824 1.00 87.12 189 HIS A CA 1
ATOM 1463 C C . HIS A 1 189 ? 16.245 6.147 -2.108 1.00 87.12 189 HIS A C 1
ATOM 1465 O O . HIS A 1 189 ? 16.573 6.342 -3.280 1.00 87.12 189 HIS A O 1
ATOM 1471 N N . ALA A 1 190 ? 17.063 6.424 -1.088 1.00 86.69 190 ALA A N 1
ATOM 1472 C CA . ALA A 1 190 ? 18.433 6.906 -1.260 1.00 86.69 190 ALA A CA 1
ATOM 1473 C C . ALA A 1 190 ? 19.390 5.755 -1.604 1.00 86.69 190 ALA A C 1
ATOM 1475 O O . ALA A 1 190 ? 20.224 5.892 -2.502 1.00 86.69 190 ALA A O 1
ATOM 1476 N N . VAL A 1 191 ? 19.239 4.607 -0.940 1.00 89.69 191 VAL A N 1
ATOM 1477 C CA . VAL A 1 191 ? 19.986 3.376 -1.269 1.00 89.69 191 VAL A CA 1
ATOM 1478 C C . VAL A 1 191 ? 19.405 2.708 -2.522 1.00 89.69 191 VAL A C 1
ATOM 1480 O O . VAL A 1 191 ? 20.128 2.199 -3.391 1.00 89.69 191 VAL A O 1
ATOM 1483 N N . GLY A 1 192 ? 18.083 2.766 -2.649 1.00 89.56 192 GLY A N 1
ATOM 1484 C CA . GLY A 1 192 ? 17.310 2.079 -3.665 1.00 89.56 192 GLY A CA 1
ATOM 1485 C C . GLY A 1 192 ? 17.205 0.586 -3.381 1.00 89.56 192 GLY A C 1
ATOM 1486 O O . GLY A 1 192 ? 17.347 -0.182 -4.324 1.00 89.56 192 GLY A O 1
ATOM 1487 N N . ASP A 1 193 ? 17.006 0.168 -2.134 1.00 96.44 193 ASP A N 1
ATOM 1488 C CA . ASP A 1 193 ? 16.741 -1.230 -1.773 1.00 96.44 193 ASP A CA 1
ATOM 1489 C C . ASP A 1 193 ? 15.807 -1.330 -0.553 1.00 96.44 193 ASP A C 1
ATOM 1491 O O . ASP A 1 193 ? 15.676 -0.357 0.198 1.00 96.44 193 ASP A O 1
ATOM 1495 N N . PRO A 1 194 ? 15.136 -2.483 -0.365 1.00 97.69 194 PRO A N 1
ATOM 1496 C CA . PRO A 1 194 ? 14.370 -2.758 0.845 1.00 97.69 194 PRO A CA 1
ATOM 1497 C C . PRO A 1 194 ? 15.208 -2.685 2.129 1.00 97.69 194 PRO A C 1
ATOM 1499 O O . PRO A 1 194 ? 16.374 -3.086 2.139 1.00 97.69 194 PRO A O 1
ATOM 1502 N N . ILE A 1 195 ? 14.586 -2.236 3.220 1.00 97.94 195 ILE A N 1
ATOM 1503 C CA . ILE A 1 195 ? 15.100 -2.369 4.589 1.00 97.94 195 ILE A CA 1
ATOM 1504 C C . ILE A 1 195 ? 14.238 -3.412 5.300 1.00 97.94 195 ILE A C 1
ATOM 1506 O O . ILE A 1 195 ? 13.066 -3.157 5.567 1.00 97.94 195 ILE A O 1
ATOM 1510 N N . GLU A 1 196 ? 14.808 -4.580 5.592 1.00 97.69 196 GLU A N 1
ATOM 1511 C CA . GLU A 1 196 ? 14.108 -5.656 6.307 1.00 97.69 196 GLU A CA 1
ATOM 1512 C C . GLU A 1 196 ? 13.780 -5.275 7.754 1.00 97.69 196 GLU A C 1
ATOM 1514 O O . GLU A 1 196 ? 14.495 -4.501 8.388 1.00 97.69 196 GLU A O 1
ATOM 1519 N N . ASP A 1 197 ? 12.698 -5.861 8.271 1.00 97.00 197 ASP A N 1
ATOM 1520 C CA . ASP A 1 197 ? 12.224 -5.717 9.653 1.00 97.00 197 ASP A CA 1
ATOM 1521 C C . ASP A 1 197 ? 11.985 -4.271 10.147 1.00 97.00 197 ASP A C 1
ATOM 1523 O O . ASP A 1 197 ? 11.915 -4.023 11.353 1.00 97.00 197 ASP A O 1
ATOM 1527 N N . ASP A 1 198 ? 11.807 -3.314 9.234 1.00 97.75 198 ASP A N 1
ATOM 1528 C CA . ASP A 1 198 ? 11.677 -1.886 9.562 1.00 97.75 198 ASP A CA 1
ATOM 1529 C C . ASP A 1 198 ? 10.271 -1.500 10.059 1.00 97.75 198 ASP A C 1
ATOM 1531 O O . ASP A 1 198 ? 10.099 -0.595 10.878 1.00 97.75 198 ASP A O 1
ATOM 1535 N N . ILE A 1 199 ? 9.236 -2.212 9.603 1.00 98.00 199 ILE A N 1
ATOM 1536 C CA . ILE A 1 199 ? 7.841 -1.946 9.970 1.00 98.00 199 ILE A CA 1
ATOM 1537 C C . ILE A 1 199 ? 7.314 -3.102 10.815 1.00 98.00 199 ILE A C 1
ATOM 1539 O O . ILE A 1 199 ? 7.069 -4.198 10.310 1.00 98.00 199 ILE A O 1
ATOM 1543 N N . TYR A 1 200 ? 7.072 -2.853 12.104 1.00 97.75 200 TYR A N 1
ATOM 1544 C CA . TYR A 1 200 ? 6.453 -3.838 12.989 1.00 97.75 200 TYR A CA 1
ATOM 1545 C C . TYR A 1 200 ? 4.944 -3.621 13.109 1.00 97.75 200 TYR A C 1
ATOM 1547 O O . TYR A 1 200 ? 4.476 -2.649 13.705 1.00 97.75 200 TYR A O 1
ATOM 1555 N N . ILE A 1 201 ? 4.176 -4.576 12.592 1.00 97.06 201 ILE A N 1
ATOM 1556 C CA . ILE A 1 201 ? 2.724 -4.628 12.745 1.00 97.06 201 ILE A CA 1
ATOM 1557 C C . ILE A 1 201 ? 2.410 -5.666 13.817 1.00 97.06 201 ILE A C 1
ATOM 1559 O O . ILE A 1 201 ? 2.938 -6.774 13.804 1.00 97.06 201 ILE A O 1
ATOM 1563 N N . ASN A 1 202 ? 1.531 -5.323 14.752 1.00 93.56 202 ASN A N 1
ATOM 1564 C CA . ASN A 1 202 ? 1.181 -6.178 15.886 1.00 93.56 202 ASN A CA 1
ATOM 1565 C C . ASN A 1 202 ? -0.321 -6.150 16.188 1.00 93.56 202 ASN A C 1
ATOM 1567 O O . ASN A 1 202 ? -1.065 -5.356 15.617 1.00 93.56 202 ASN A O 1
ATOM 1571 N N . VAL A 1 203 ? -0.745 -6.957 17.161 1.00 90.75 203 VAL A N 1
ATOM 1572 C CA . VAL A 1 203 ? -2.155 -7.159 17.536 1.00 90.75 203 VAL A CA 1
ATOM 1573 C C . VAL A 1 203 ? -2.900 -5.898 18.002 1.00 90.75 203 VAL A C 1
ATOM 1575 O O . VAL A 1 203 ? -4.133 -5.913 18.090 1.00 90.75 203 VAL A O 1
ATOM 1578 N N . GLN A 1 204 ? -2.193 -4.814 18.337 1.00 88.75 204 GLN A N 1
ATOM 1579 C CA . GLN A 1 204 ? -2.805 -3.524 18.677 1.00 88.75 204 GLN A CA 1
ATOM 1580 C C . GLN A 1 204 ? -3.303 -2.799 17.422 1.00 88.75 204 GLN A C 1
ATOM 1582 O O . GLN A 1 204 ? -4.333 -2.127 17.481 1.00 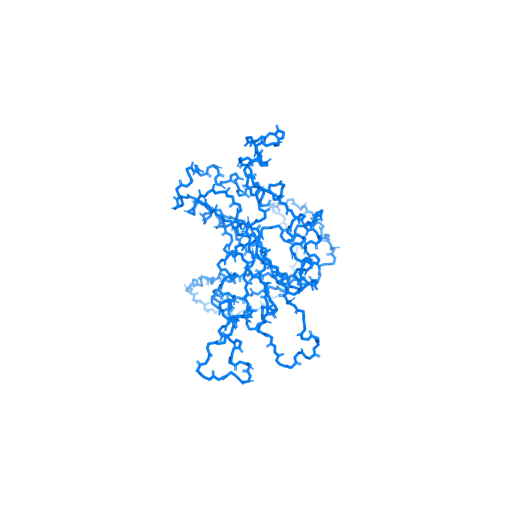88.75 204 GLN A O 1
ATOM 1587 N N . HIS A 1 205 ? -2.643 -3.016 16.282 1.00 93.12 205 HIS A N 1
ATOM 1588 C CA . HIS A 1 205 ? -3.029 -2.466 14.992 1.00 93.12 205 HIS A CA 1
ATOM 1589 C C . HIS A 1 205 ? -4.277 -3.183 14.470 1.00 93.12 205 HIS A C 1
ATOM 1591 O O . HIS A 1 205 ? -4.238 -4.295 13.936 1.00 93.12 205 HIS A O 1
ATOM 1597 N N . LYS A 1 206 ? -5.424 -2.535 14.665 1.00 92.19 206 LYS A N 1
ATOM 1598 C CA . LYS A 1 206 ? -6.734 -3.012 14.212 1.00 92.19 206 LYS A CA 1
ATOM 1599 C C . LYS A 1 206 ? -6.967 -2.728 12.735 1.00 92.19 206 LYS A C 1
ATOM 1601 O O . LYS A 1 206 ? -7.764 -3.426 12.118 1.00 92.19 206 LYS A O 1
ATOM 1606 N N . VAL A 1 207 ? -6.271 -1.738 12.184 1.00 95.12 207 VAL A N 1
ATOM 1607 C CA . VAL A 1 207 ? -6.369 -1.309 10.791 1.00 95.12 207 VAL A CA 1
ATOM 1608 C C . VAL A 1 207 ? -4.970 -1.300 10.180 1.00 95.12 207 VAL A C 1
ATOM 1610 O O . VAL A 1 207 ? -4.060 -0.657 10.698 1.00 95.12 207 VAL A O 1
ATOM 1613 N N . VAL A 1 208 ? -4.798 -1.989 9.058 1.00 97.44 208 VAL A N 1
ATOM 1614 C CA . VAL A 1 208 ? -3.571 -1.930 8.257 1.00 97.44 208 VAL A CA 1
ATOM 1615 C C . VAL A 1 208 ? -3.939 -1.421 6.877 1.00 97.44 208 VAL A C 1
ATOM 1617 O O . VAL A 1 208 ? -4.672 -2.081 6.141 1.00 97.44 208 VAL A O 1
ATOM 1620 N N . ILE A 1 209 ? -3.447 -0.233 6.538 1.00 98.31 209 ILE A N 1
ATOM 1621 C CA . ILE A 1 209 ? -3.629 0.364 5.217 1.00 98.31 209 ILE A CA 1
ATOM 1622 C C . ILE A 1 209 ? -2.427 -0.024 4.368 1.00 98.31 209 ILE A C 1
ATOM 1624 O O . ILE A 1 209 ? -1.337 0.521 4.508 1.00 98.31 209 ILE A O 1
ATOM 1628 N N . VAL A 1 210 ? -2.634 -0.980 3.482 1.00 98.19 210 VAL A N 1
ATOM 1629 C CA . VAL A 1 210 ? -1.671 -1.357 2.461 1.00 98.19 210 VAL A CA 1
ATOM 1630 C C . VAL A 1 210 ? -1.794 -0.389 1.293 1.00 98.19 210 VAL A C 1
ATOM 1632 O O . VAL A 1 210 ? -2.895 -0.191 0.788 1.00 98.19 210 VAL A O 1
ATOM 1635 N N . GLU A 1 211 ? -0.691 0.163 0.797 1.00 97.69 211 GLU A N 1
ATOM 1636 C CA . GLU A 1 211 ? -0.712 1.032 -0.386 1.00 97.69 211 GLU A CA 1
ATOM 1637 C C . GLU A 1 211 ? 0.291 0.577 -1.454 1.00 97.69 211 GLU A C 1
ATOM 1639 O O . GLU A 1 211 ? 1.380 0.110 -1.129 1.00 97.69 211 GLU A O 1
ATOM 1644 N N . GLY A 1 212 ? -0.100 0.644 -2.731 1.00 96.12 212 GLY A N 1
ATOM 1645 C CA . GLY A 1 212 ? 0.745 0.189 -3.838 1.00 96.12 212 GLY A CA 1
ATOM 1646 C C . GLY A 1 212 ? 0.055 0.236 -5.200 1.00 96.12 212 GLY A C 1
ATOM 1647 O O . GLY A 1 212 ? -1.159 0.392 -5.291 1.00 96.12 212 GLY A O 1
ATOM 1648 N N . ASN A 1 213 ? 0.814 0.115 -6.290 1.00 94.25 213 ASN A N 1
ATOM 1649 C CA . ASN A 1 213 ? 0.254 0.221 -7.648 1.00 94.25 213 ASN A CA 1
ATOM 1650 C C . ASN A 1 213 ? -0.540 -1.035 -8.060 1.00 94.25 213 ASN A C 1
ATOM 1652 O O . ASN A 1 213 ? -1.532 -0.925 -8.774 1.00 94.25 213 ASN A O 1
ATOM 1656 N N . TYR A 1 214 ? -0.138 -2.218 -7.579 1.00 94.56 214 TYR A N 1
ATOM 1657 C CA . TYR A 1 214 ? -0.580 -3.511 -8.129 1.00 94.56 214 TYR A CA 1
ATOM 1658 C C . TYR A 1 214 ? -1.516 -4.309 -7.219 1.00 94.56 214 TYR A C 1
ATOM 1660 O O . TYR A 1 214 ? -1.837 -5.456 -7.513 1.00 94.56 214 TYR A O 1
ATOM 1668 N N . LEU A 1 215 ? -2.019 -3.711 -6.135 1.00 94.62 215 LEU A N 1
ATOM 1669 C CA . LEU A 1 215 ? -2.878 -4.408 -5.161 1.00 94.62 215 LEU A CA 1
ATOM 1670 C C . LEU A 1 215 ? -4.194 -4.940 -5.760 1.00 94.62 215 LEU A C 1
ATOM 1672 O O . LEU A 1 215 ? -4.866 -5.787 -5.166 1.00 94.62 215 LEU A O 1
ATOM 1676 N N . LEU A 1 216 ? -4.599 -4.402 -6.913 1.00 93.69 216 LEU A N 1
ATOM 1677 C CA . LEU A 1 216 ? -5.813 -4.776 -7.641 1.00 93.69 216 LEU A CA 1
ATOM 1678 C C . LEU A 1 216 ? -5.518 -5.442 -8.994 1.00 93.69 216 LEU A C 1
ATOM 1680 O O . LEU A 1 216 ? -6.440 -5.606 -9.791 1.00 93.69 216 LEU A O 1
ATOM 1684 N N . LEU A 1 217 ? -4.261 -5.811 -9.255 1.00 91.81 217 LEU A N 1
ATOM 1685 C CA . LEU A 1 217 ? -3.876 -6.540 -10.459 1.00 91.81 217 LEU A CA 1
ATOM 1686 C C . LEU A 1 217 ? -4.414 -7.980 -10.386 1.00 91.81 217 LEU A C 1
ATOM 1688 O O . LEU A 1 217 ? -4.187 -8.683 -9.402 1.00 91.81 217 LEU A O 1
ATOM 1692 N N . ASP A 1 218 ? -5.133 -8.422 -11.420 1.00 92.06 218 ASP A N 1
ATOM 1693 C CA . ASP A 1 218 ? -5.793 -9.740 -11.459 1.00 92.06 218 ASP A CA 1
ATOM 1694 C C . ASP A 1 218 ? -4.887 -10.837 -12.050 1.00 92.06 218 ASP A C 1
ATOM 1696 O O . ASP A 1 218 ? -5.300 -11.613 -12.911 1.00 92.06 218 ASP A O 1
ATOM 1700 N N . GLU A 1 219 ? -3.629 -10.895 -11.601 1.00 90.69 219 GLU A N 1
ATOM 1701 C CA . GLU A 1 219 ? -2.612 -11.808 -12.138 1.00 90.69 219 GLU A CA 1
ATOM 1702 C C . GLU A 1 219 ? -1.765 -12.450 -11.031 1.00 90.69 219 GLU A C 1
ATOM 1704 O O . GLU A 1 219 ? -1.325 -11.779 -10.099 1.00 90.69 219 GLU A O 1
ATOM 1709 N N . GLY A 1 220 ? -1.513 -13.761 -11.145 1.00 93.12 220 GLY A N 1
ATOM 1710 C CA . GLY A 1 220 ? -0.607 -14.513 -10.265 1.00 93.12 220 GLY A CA 1
ATOM 1711 C C . GLY A 1 220 ? -0.804 -14.245 -8.766 1.00 93.12 220 GLY A C 1
ATOM 1712 O O . GLY A 1 220 ? -1.930 -14.163 -8.271 1.00 93.12 220 GLY A O 1
ATOM 1713 N N . SER A 1 221 ? 0.310 -14.064 -8.054 1.00 95.25 221 SER A N 1
ATOM 1714 C CA . SER A 1 221 ? 0.353 -13.746 -6.621 1.00 95.25 221 SER A CA 1
ATOM 1715 C C . SER A 1 221 ? -0.366 -12.430 -6.264 1.00 95.25 221 SER A C 1
ATOM 1717 O O . SER A 1 221 ? -0.883 -12.299 -5.154 1.00 95.25 221 SER A O 1
ATOM 1719 N N . TRP A 1 222 ? -0.485 -11.469 -7.192 1.00 95.31 222 TRP A N 1
ATOM 1720 C CA . TRP A 1 222 ? -1.214 -10.210 -6.961 1.00 95.31 222 TRP A CA 1
ATOM 1721 C C . TRP A 1 222 ? -2.719 -10.417 -6.815 1.00 95.31 222 TRP A C 1
ATOM 1723 O O . TRP A 1 222 ? -3.353 -9.779 -5.971 1.00 95.31 222 TRP A O 1
ATOM 1733 N N . LYS A 1 223 ? -3.290 -11.366 -7.563 1.00 95.44 223 LYS A N 1
ATOM 1734 C CA . LYS A 1 223 ? -4.694 -11.765 -7.402 1.00 95.44 223 LYS A CA 1
ATOM 1735 C C . LYS A 1 223 ? -4.953 -12.326 -6.005 1.00 95.44 223 LYS A C 1
ATOM 1737 O O . LYS A 1 223 ? -5.955 -11.977 -5.375 1.00 95.44 223 LYS A O 1
ATOM 1742 N N . GLU A 1 224 ? -4.042 -13.164 -5.507 1.00 96.56 224 GLU A N 1
ATOM 1743 C CA . GLU A 1 224 ? -4.111 -13.695 -4.142 1.00 96.56 224 GLU A CA 1
ATOM 1744 C C . GLU A 1 224 ? -3.989 -12.575 -3.106 1.00 96.56 224 GLU A C 1
ATOM 1746 O O . GLU A 1 224 ? -4.842 -12.496 -2.222 1.00 96.56 224 GLU A O 1
ATOM 1751 N N . ILE A 1 225 ? -3.024 -11.658 -3.254 1.00 97.12 225 ILE A N 1
ATOM 1752 C CA . ILE A 1 225 ? -2.902 -10.463 -2.396 1.00 97.12 225 ILE A CA 1
ATOM 1753 C C . ILE A 1 225 ? -4.223 -9.697 -2.380 1.00 97.12 225 ILE A C 1
ATOM 1755 O O . ILE A 1 225 ? -4.752 -9.395 -1.312 1.00 97.12 225 ILE A O 1
ATOM 1759 N N . SER A 1 226 ? -4.807 -9.449 -3.554 1.00 95.88 226 SER A N 1
ATOM 1760 C CA . SER A 1 226 ? -6.079 -8.744 -3.665 1.00 95.88 226 SER A CA 1
ATOM 1761 C C . SER A 1 226 ? -7.200 -9.461 -2.910 1.00 95.88 226 SER A C 1
ATOM 1763 O O . SER A 1 226 ? -8.071 -8.810 -2.335 1.00 95.88 226 SER A O 1
ATOM 1765 N N . SER A 1 227 ? -7.217 -10.795 -2.888 1.00 95.06 227 SER A N 1
ATOM 1766 C CA . SER A 1 227 ? -8.222 -11.574 -2.151 1.00 95.06 227 SER A CA 1
ATOM 1767 C C . SER A 1 227 ? -8.092 -11.469 -0.625 1.00 95.06 227 SER A C 1
ATOM 1769 O O . SER A 1 227 ? -9.073 -11.703 0.076 1.00 95.06 227 SER A O 1
ATOM 1771 N N . MET A 1 228 ? -6.923 -11.065 -0.116 1.00 94.75 228 MET A N 1
ATOM 1772 C CA . MET A 1 228 ? -6.674 -10.880 1.318 1.00 94.75 228 MET A CA 1
ATOM 1773 C C . MET A 1 228 ? -7.140 -9.526 1.866 1.00 94.75 228 MET A C 1
ATOM 1775 O O . MET A 1 228 ? -7.151 -9.345 3.085 1.00 94.75 228 MET A O 1
ATOM 1779 N N . LEU A 1 229 ? -7.483 -8.575 0.994 1.00 94.94 229 LEU A N 1
ATOM 1780 C CA . LEU A 1 229 ? -7.896 -7.223 1.369 1.00 94.94 229 LEU A CA 1
ATOM 1781 C C . LEU A 1 229 ? -9.388 -7.215 1.725 1.00 94.94 229 LEU A C 1
ATOM 1783 O O . LEU A 1 229 ? -10.224 -7.575 0.891 1.00 94.94 229 LEU A O 1
ATOM 1787 N N . ASP A 1 230 ? -9.719 -6.759 2.932 1.00 94.44 230 ASP A N 1
ATOM 1788 C CA . ASP A 1 230 ? -11.105 -6.628 3.402 1.00 94.44 230 ASP A CA 1
ATOM 1789 C C . ASP A 1 230 ? -11.820 -5.478 2.689 1.00 94.44 230 ASP A C 1
ATOM 1791 O O . ASP A 1 230 ? -12.995 -5.570 2.324 1.00 94.44 230 ASP A O 1
ATOM 1795 N N . GLU A 1 231 ? -11.082 -4.395 2.448 1.00 93.50 231 GLU A N 1
ATOM 1796 C CA . GLU A 1 231 ? -11.552 -3.249 1.694 1.00 93.50 231 GLU A CA 1
ATOM 1797 C C . GLU A 1 231 ? -10.535 -2.837 0.623 1.00 93.50 231 GLU A C 1
ATOM 1799 O O . GLU A 1 231 ? -9.326 -2.963 0.790 1.00 93.50 231 GLU A O 1
ATOM 1804 N N . LYS A 1 232 ? -11.042 -2.374 -0.524 1.00 94.75 232 LYS A N 1
ATOM 1805 C CA . LYS A 1 232 ? -10.248 -2.022 -1.706 1.00 94.75 232 LYS A CA 1
ATOM 1806 C C . LYS A 1 232 ? -10.607 -0.617 -2.145 1.00 94.75 232 LYS A C 1
ATOM 1808 O O . LYS A 1 232 ? -11.759 -0.378 -2.518 1.00 94.75 232 LYS A O 1
ATOM 1813 N N . TRP A 1 233 ? -9.645 0.281 -2.153 1.00 95.25 233 TRP A N 1
ATOM 1814 C CA . TRP A 1 233 ? -9.768 1.659 -2.602 1.00 95.25 233 TRP A CA 1
ATOM 1815 C C . TRP A 1 233 ? -8.900 1.869 -3.829 1.00 95.25 233 TRP A C 1
ATOM 1817 O O . TRP A 1 233 ? -7.808 1.314 -3.930 1.00 95.25 233 TRP A O 1
ATOM 1827 N N . PHE A 1 234 ? -9.397 2.667 -4.763 1.00 94.56 234 PHE A N 1
ATOM 1828 C CA . PHE A 1 234 ? -8.639 3.081 -5.929 1.00 94.56 234 PHE A CA 1
ATOM 1829 C C . PHE A 1 234 ? -8.651 4.602 -6.028 1.00 94.56 234 PHE A C 1
ATOM 1831 O O . PHE A 1 234 ? -9.714 5.230 -6.033 1.00 94.56 234 PHE A O 1
ATOM 1838 N N . VAL A 1 235 ? -7.459 5.183 -6.096 1.00 91.69 235 VAL A N 1
ATOM 1839 C CA . VAL A 1 235 ? -7.257 6.612 -6.314 1.00 91.69 235 VAL A CA 1
ATOM 1840 C C . VAL A 1 235 ? -7.340 6.869 -7.811 1.00 91.69 235 VAL A C 1
ATOM 1842 O O . VAL A 1 235 ? -6.424 6.511 -8.551 1.00 91.69 235 VAL A O 1
ATOM 1845 N N . ASP A 1 236 ? -8.439 7.480 -8.250 1.00 88.44 236 ASP A N 1
ATOM 1846 C CA . ASP A 1 236 ? -8.635 7.845 -9.651 1.00 88.44 236 ASP A CA 1
ATOM 1847 C C . ASP A 1 236 ? -8.184 9.291 -9.861 1.00 88.44 236 ASP A C 1
ATOM 1849 O O . ASP A 1 236 ? -8.806 10.240 -9.375 1.00 88.44 236 ASP A O 1
ATOM 1853 N N . VAL A 1 237 ? -7.052 9.449 -10.538 1.00 86.12 237 VAL A N 1
ATOM 1854 C CA . VAL A 1 237 ? -6.436 10.738 -10.852 1.00 86.12 237 VAL A CA 1
ATOM 1855 C C . VAL A 1 237 ? -6.179 10.775 -12.347 1.00 86.12 237 VAL A C 1
ATOM 1857 O O . VAL A 1 237 ? -5.770 9.774 -12.933 1.00 86.12 237 VAL A O 1
ATOM 1860 N N . ASP A 1 238 ? -6.407 11.946 -12.940 1.00 85.25 238 ASP A N 1
ATOM 1861 C CA . ASP A 1 238 ? -6.083 12.191 -14.339 1.00 85.25 238 ASP A CA 1
ATOM 1862 C C . ASP A 1 238 ? -4.613 11.850 -14.617 1.00 85.25 238 ASP A C 1
ATOM 1864 O O . ASP A 1 238 ? -3.712 12.234 -13.862 1.00 85.25 238 ASP A O 1
ATOM 1868 N N . ILE A 1 239 ? -4.390 11.103 -15.694 1.00 80.31 239 ILE A N 1
ATOM 1869 C CA . ILE A 1 239 ? -3.082 10.573 -16.061 1.00 80.31 239 ILE A CA 1
ATOM 1870 C C . ILE A 1 239 ? -2.040 11.688 -16.203 1.00 80.31 239 ILE A C 1
ATOM 1872 O O . ILE A 1 239 ? -0.920 11.540 -15.712 1.00 80.31 239 ILE A O 1
ATOM 1876 N N . ASP A 1 240 ? -2.428 12.832 -16.769 1.00 83.69 240 ASP A N 1
ATOM 1877 C CA . ASP A 1 240 ? -1.526 13.951 -17.025 1.00 83.69 240 ASP A CA 1
ATOM 1878 C C . ASP A 1 240 ? -1.088 14.598 -15.705 1.00 83.69 240 ASP A C 1
ATOM 1880 O O . ASP A 1 240 ? 0.093 14.887 -15.505 1.00 83.69 240 ASP A O 1
ATOM 1884 N N . ILE A 1 241 ? -2.015 14.718 -14.748 1.00 86.88 241 ILE A N 1
ATOM 1885 C CA . ILE A 1 241 ? -1.733 15.232 -13.399 1.00 86.88 241 ILE A CA 1
ATOM 1886 C C . ILE A 1 241 ? -0.824 14.267 -12.629 1.00 86.88 241 ILE A C 1
ATOM 1888 O O . ILE A 1 241 ? 0.101 14.690 -11.930 1.00 86.88 241 ILE A O 1
ATOM 1892 N N . ALA A 1 242 ? -1.087 12.960 -12.716 1.00 85.81 242 ALA A N 1
ATOM 1893 C CA . ALA A 1 242 ? -0.264 11.952 -12.054 1.00 85.81 242 ALA A CA 1
ATOM 1894 C C . ALA A 1 242 ? 1.175 11.963 -12.601 1.00 85.81 242 ALA A C 1
ATOM 1896 O O . ALA A 1 242 ? 2.133 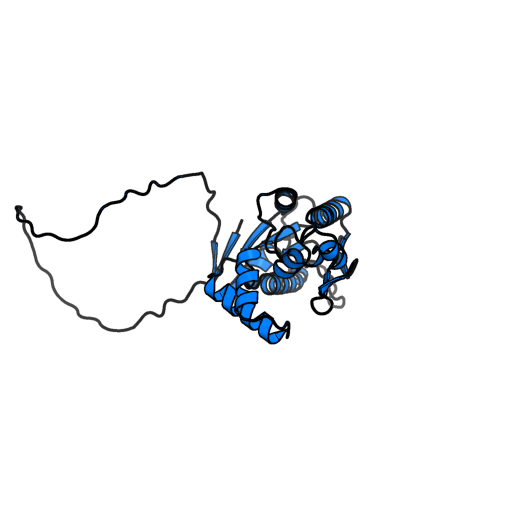11.891 -11.826 1.00 85.81 242 ALA A O 1
ATOM 1897 N N . MET A 1 243 ? 1.324 12.119 -13.919 1.00 82.44 243 MET A N 1
ATOM 1898 C CA . MET A 1 243 ? 2.616 12.245 -14.593 1.00 82.44 243 MET A CA 1
ATOM 1899 C C . MET A 1 243 ? 3.362 13.523 -14.205 1.00 82.44 243 MET A C 1
ATOM 1901 O O . MET A 1 243 ? 4.558 13.450 -13.918 1.00 82.44 243 MET A O 1
ATOM 1905 N N . GLU A 1 244 ? 2.681 14.670 -14.160 1.00 85.50 244 GLU A N 1
ATOM 1906 C CA . GLU A 1 244 ? 3.269 15.949 -13.740 1.00 85.50 244 GLU A CA 1
ATOM 1907 C C . GLU A 1 244 ? 3.850 15.846 -12.324 1.00 85.50 244 GLU A C 1
ATOM 1909 O O . GLU A 1 244 ? 5.037 16.093 -12.113 1.00 85.50 244 GLU A O 1
ATOM 1914 N N . ARG A 1 245 ? 3.061 15.338 -11.371 1.00 86.62 245 ARG A N 1
ATOM 1915 C CA . ARG A 1 245 ? 3.514 15.118 -9.986 1.00 86.62 245 ARG A CA 1
ATOM 1916 C C . ARG A 1 245 ? 4.676 14.140 -9.894 1.00 86.62 245 ARG A C 1
ATOM 1918 O O . ARG A 1 245 ? 5.581 14.307 -9.073 1.00 86.62 245 ARG A O 1
ATOM 1925 N N . LEU A 1 246 ? 4.645 13.082 -10.705 1.00 81.94 246 LEU A N 1
ATOM 1926 C CA . LEU A 1 246 ? 5.729 12.110 -10.738 1.00 81.94 246 LEU A CA 1
ATOM 1927 C C . LEU A 1 246 ? 7.023 12.766 -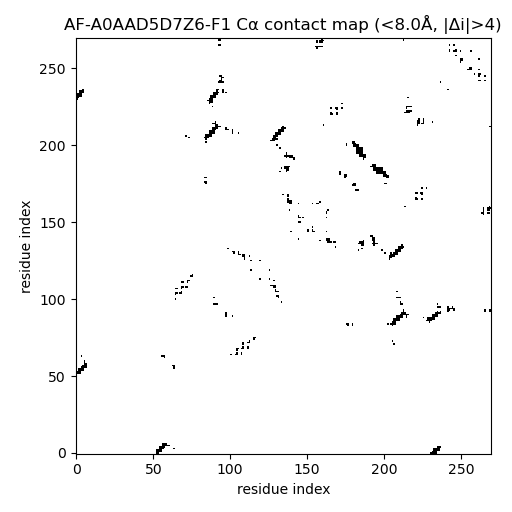11.225 1.00 81.94 246 LEU A C 1
ATOM 1929 O O . LEU A 1 246 ? 8.075 12.516 -10.634 1.00 81.94 246 LEU A O 1
ATOM 1933 N N . LEU A 1 247 ? 6.944 13.604 -12.259 1.00 80.44 247 LEU A N 1
ATOM 1934 C CA . LEU A 1 247 ? 8.079 14.347 -12.796 1.00 80.44 247 LEU A CA 1
ATOM 1935 C C . LEU A 1 247 ? 8.653 15.317 -11.758 1.00 80.44 247 LEU A C 1
ATOM 1937 O O . LEU A 1 247 ? 9.854 15.274 -11.494 1.00 80.44 247 LEU A O 1
ATOM 1941 N N . GLU A 1 248 ? 7.805 16.123 -11.117 1.00 82.44 248 GLU A N 1
ATOM 1942 C CA . GLU A 1 248 ? 8.213 17.053 -10.055 1.00 82.44 248 GLU A CA 1
ATOM 1943 C C . GLU A 1 248 ? 8.952 16.336 -8.919 1.00 82.44 248 GLU A C 1
ATOM 1945 O O . GLU A 1 248 ? 10.006 16.792 -8.470 1.00 82.44 248 GLU A O 1
ATOM 1950 N N . ARG A 1 249 ? 8.453 15.166 -8.495 1.00 79.25 249 ARG A N 1
ATOM 1951 C CA . ARG A 1 249 ? 9.092 14.351 -7.453 1.00 79.25 249 ARG A CA 1
ATOM 1952 C C . ARG A 1 249 ? 10.463 13.815 -7.872 1.00 79.25 249 ARG A C 1
ATOM 1954 O O . ARG A 1 249 ? 11.371 13.735 -7.049 1.00 79.25 249 ARG A O 1
ATOM 1961 N N . HIS A 1 250 ? 10.633 13.422 -9.132 1.00 72.56 250 HIS A N 1
ATOM 1962 C CA . HIS A 1 250 ? 11.938 12.957 -9.620 1.00 72.56 250 HIS A CA 1
ATOM 1963 C C . HIS A 1 250 ? 12.951 14.103 -9.684 1.00 72.56 250 HIS A C 1
ATOM 1965 O O . HIS A 1 250 ? 14.105 13.918 -9.301 1.00 72.56 250 HIS A O 1
ATOM 1971 N N . ILE A 1 251 ? 12.508 15.294 -10.098 1.00 73.88 251 ILE A N 1
ATOM 1972 C CA . ILE A 1 251 ? 13.345 16.498 -10.099 1.00 73.88 251 ILE A CA 1
ATOM 1973 C C . ILE A 1 251 ? 13.777 16.845 -8.667 1.00 73.88 251 ILE A C 1
ATOM 1975 O O . ILE A 1 251 ? 14.955 17.107 -8.433 1.00 73.88 251 ILE A O 1
ATOM 1979 N N . SER A 1 252 ? 12.855 16.809 -7.699 1.00 68.44 252 SER A N 1
ATOM 1980 C CA . SER A 1 252 ? 13.154 17.191 -6.312 1.00 68.44 252 SER A CA 1
ATOM 1981 C C . SER A 1 252 ? 14.041 16.191 -5.565 1.00 68.44 252 SER A C 1
ATOM 1983 O O . SER A 1 252 ? 14.820 16.596 -4.707 1.00 68.44 252 SER A O 1
ATOM 1985 N N . THR A 1 253 ? 13.967 14.900 -5.900 1.00 62.56 253 THR A N 1
ATOM 1986 C CA . THR A 1 253 ? 14.788 13.839 -5.281 1.00 62.56 253 THR A CA 1
ATOM 1987 C C . THR A 1 253 ? 16.185 13.708 -5.891 1.00 62.56 253 THR A C 1
ATOM 1989 O O . THR A 1 253 ? 16.985 12.909 -5.412 1.00 62.56 253 THR A O 1
ATOM 1992 N N . GLY A 1 254 ? 16.509 14.479 -6.937 1.00 55.28 254 GLY A N 1
ATOM 1993 C CA . GLY A 1 254 ? 17.841 14.485 -7.553 1.00 55.28 254 GLY A CA 1
ATOM 1994 C C . GLY A 1 254 ? 18.214 13.184 -8.271 1.00 55.28 254 GLY A C 1
ATOM 1995 O O . GLY A 1 254 ? 19.344 13.045 -8.741 1.00 55.28 254 GLY A O 1
ATOM 1996 N N . VAL A 1 255 ? 17.281 12.232 -8.397 1.00 55.66 255 VAL A N 1
ATOM 1997 C CA . VAL A 1 255 ? 17.457 11.034 -9.221 1.00 55.66 255 VAL A CA 1
ATOM 1998 C C . VAL A 1 255 ? 17.457 11.518 -10.664 1.00 55.66 255 VAL A C 1
ATOM 2000 O O . VAL A 1 255 ? 16.378 11.749 -11.198 1.00 55.66 255 VAL A O 1
ATOM 2003 N N . GLY A 1 256 ? 18.649 11.714 -11.248 1.00 45.19 256 GLY A N 1
ATOM 2004 C CA . GLY A 1 256 ? 18.956 12.332 -12.553 1.00 45.19 256 GLY A CA 1
ATOM 2005 C C . GLY A 1 256 ? 18.221 11.752 -13.765 1.00 45.19 256 GLY A C 1
ATOM 2006 O O . GLY A 1 256 ? 18.821 11.246 -14.707 1.00 45.19 256 GLY A O 1
ATOM 2007 N N . SER A 1 257 ? 16.902 11.828 -13.725 1.00 53.34 257 SER A N 1
ATOM 2008 C CA . SER A 1 257 ? 15.963 11.264 -14.670 1.00 53.34 257 SER A CA 1
ATOM 2009 C C . SER A 1 257 ? 15.494 12.415 -15.531 1.00 53.34 257 SER A C 1
ATOM 2011 O O . SER A 1 257 ? 14.904 13.376 -15.037 1.00 53.34 257 SER A O 1
ATOM 2013 N N . THR A 1 258 ? 15.772 12.335 -16.824 1.00 57.50 258 THR A N 1
ATOM 2014 C CA . THR A 1 258 ? 15.166 13.249 -17.784 1.00 57.50 258 THR A CA 1
ATOM 2015 C C . THR A 1 258 ? 13.641 13.054 -17.781 1.00 57.50 258 THR A C 1
ATOM 2017 O O . THR A 1 258 ? 13.155 11.991 -17.366 1.00 57.50 258 THR A O 1
ATOM 2020 N N . PRO A 1 259 ? 12.855 14.039 -18.245 1.00 59.34 259 PRO A N 1
ATOM 2021 C CA . PRO A 1 259 ? 11.409 13.886 -18.404 1.00 59.34 259 PRO A CA 1
ATOM 2022 C C . PRO A 1 259 ? 11.004 12.602 -19.145 1.00 59.34 259 PRO A C 1
ATOM 2024 O O . PRO A 1 259 ? 9.975 12.005 -18.837 1.00 59.34 259 PRO A O 1
ATOM 2027 N N . GLU A 1 260 ? 11.837 12.127 -20.070 1.00 59.66 260 GLU A N 1
ATOM 2028 C CA . GLU A 1 260 ? 11.662 10.870 -20.798 1.00 59.66 260 GLU A CA 1
ATOM 2029 C C . GLU A 1 260 ? 11.709 9.637 -19.883 1.00 59.66 260 GLU A C 1
ATOM 2031 O O . GLU A 1 260 ? 10.867 8.753 -20.031 1.00 59.66 260 GLU A O 1
ATOM 2036 N N . ILE A 1 261 ? 12.624 9.584 -18.910 1.00 62.88 261 ILE A N 1
ATOM 2037 C CA . ILE A 1 261 ? 12.731 8.465 -17.956 1.00 62.88 261 ILE A CA 1
ATOM 2038 C C . ILE A 1 261 ? 11.530 8.458 -17.001 1.00 62.88 261 ILE A C 1
ATOM 2040 O O . ILE A 1 261 ? 10.973 7.399 -16.714 1.00 62.88 261 ILE A O 1
ATOM 2044 N N . ALA A 1 262 ? 11.079 9.633 -16.547 1.00 59.34 262 ALA A N 1
ATOM 2045 C CA . ALA A 1 262 ? 9.877 9.746 -15.717 1.00 59.34 262 ALA A CA 1
ATOM 2046 C C . ALA A 1 262 ? 8.617 9.292 -16.476 1.00 59.34 262 ALA A C 1
ATOM 2048 O O . ALA A 1 262 ? 7.814 8.528 -15.938 1.00 59.34 262 ALA A O 1
ATOM 2049 N N . LYS A 1 263 ? 8.479 9.695 -17.749 1.00 61.81 263 LYS A N 1
ATOM 2050 C CA . LYS A 1 263 ? 7.405 9.221 -18.637 1.00 61.81 263 LYS A CA 1
ATOM 2051 C C . LYS A 1 263 ? 7.462 7.710 -18.820 1.00 61.81 263 LYS A C 1
ATOM 2053 O O . LYS A 1 263 ? 6.445 7.047 -18.667 1.00 61.81 263 LYS A O 1
ATOM 2058 N N . GLN A 1 264 ? 8.641 7.160 -19.102 1.00 63.50 264 GLN A N 1
ATOM 2059 C CA . GLN A 1 264 ? 8.826 5.717 -19.234 1.00 63.50 264 GLN A CA 1
ATOM 2060 C C . GLN A 1 264 ? 8.396 4.991 -17.956 1.00 63.50 264 GLN A C 1
ATOM 2062 O O . GLN A 1 264 ? 7.558 4.101 -18.030 1.00 63.50 264 GLN A O 1
ATOM 2067 N N . ARG A 1 265 ? 8.863 5.408 -16.775 1.00 64.19 265 ARG A N 1
ATOM 2068 C CA . ARG A 1 265 ? 8.454 4.793 -15.498 1.00 64.19 265 ARG A CA 1
ATOM 2069 C C . ARG A 1 265 ? 6.950 4.842 -15.249 1.00 64.19 265 ARG A C 1
ATOM 2071 O O . ARG A 1 265 ? 6.414 3.902 -14.675 1.00 64.19 265 ARG A O 1
ATOM 2078 N N . PHE A 1 266 ? 6.276 5.901 -15.690 1.00 62.16 266 PHE A N 1
ATOM 2079 C CA . PHE A 1 266 ? 4.822 5.972 -15.625 1.00 62.16 266 PHE A CA 1
ATOM 2080 C C . PHE A 1 266 ? 4.161 4.905 -16.511 1.00 62.16 266 PHE A C 1
ATOM 2082 O O . PHE A 1 266 ? 3.349 4.131 -16.021 1.00 62.16 266 PHE A O 1
ATOM 2089 N N . TYR A 1 267 ? 4.546 4.817 -17.788 1.00 59.62 267 TYR A N 1
ATOM 2090 C CA . TYR A 1 267 ? 3.978 3.841 -18.729 1.00 59.62 267 TYR A CA 1
ATOM 2091 C C . TYR A 1 267 ? 4.353 2.388 -18.416 1.00 59.62 267 TYR A C 1
ATOM 2093 O O . TYR A 1 267 ? 3.600 1.481 -18.749 1.00 59.62 267 TYR A O 1
ATOM 2101 N N . TRP A 1 268 ? 5.511 2.151 -17.798 1.00 56.09 268 TRP A N 1
ATOM 2102 C CA . TRP A 1 268 ? 5.963 0.807 -17.433 1.00 56.09 268 TRP A CA 1
ATOM 2103 C C . TRP A 1 268 ? 5.452 0.339 -16.069 1.00 56.09 268 TRP A C 1
ATOM 2105 O O . TRP A 1 268 ? 5.508 -0.862 -15.803 1.00 56.09 268 TRP A O 1
ATOM 2115 N N . GLY A 1 269 ? 5.020 1.271 -15.213 1.00 52.09 269 GLY A N 1
ATOM 2116 C CA . GLY A 1 269 ? 4.518 0.999 -13.865 1.00 52.09 269 GLY A CA 1
ATOM 2117 C C . GLY A 1 269 ? 3.006 1.192 -13.680 1.00 52.09 269 GLY A C 1
ATOM 2118 O O . GLY A 1 269 ? 2.525 1.120 -12.547 1.00 52.09 269 GLY A O 1
ATOM 2119 N N . GLY A 1 270 ? 2.286 1.511 -14.758 1.00 42.72 270 GLY A N 1
ATOM 2120 C CA . GLY A 1 270 ? 0.829 1.655 -14.816 1.00 42.72 270 GLY A CA 1
ATOM 2121 C C . GLY A 1 270 ? 0.143 0.473 -15.481 1.00 42.72 270 GLY A C 1
ATOM 2122 O O . GLY A 1 270 ? 0.831 -0.287 -16.199 1.00 42.72 270 GLY A O 1
#

InterPro domains:
  IPR006083 Phosphoribulokinase/uridine kinase [PF00485] (87-253)
  IPR027417 P-loop containing nucleoside triphosphate hydrolase [G3DSA:3.40.50.300] (63-118)
  IPR027417 P-loop containing nucleoside triphosphate hydrolase [G3DSA:3.40.50.300] (119-179)
  IPR027417 P-loop containing nucleoside triphosphate hydrolase [G3DSA:3.40.50.300] (180-267)
  IPR027417 P-loop containing nucleoside triphosphate hydrolase [SSF52540] (63-260)

Foldseek 3Di:
DEEEDEDDDPPDDDDDDDDDDDDDDDDDDDDDDDDDDDDDDDDDDDDDDDPPHHYDYDNDLVVVLLVLLVVLQDAPPPPDDLFFAAEEEEAEFALLCQVVSLVSNQVSNQVCNVVRDPDDDPVDRDDRQEDEDEQLLFFDFLVVLVVDPDSVVLVLQRLFPVRGDLVVVLVQLVCCRPVVKGQTWDADPVVGHIDTSPDIGHRSHNYYYYYGHQCPPCDDSSVVSVVSHPHYYYRDDDLVNSLVSQVVVCVVVVVPADSVSSVSNRVRND

pLDDT: mean 76.09, std 25.36, range [22.62, 98.44]